Protein AF-0000000079916481 (afdb_homodimer)

InterPro domains:
  IPR006683 Thioesterase domain [PF03061] (52-88)
  IPR029069 HotDog domain superfamily [SSF54637] (4-97)

Structure (mmCIF, N/CA/C/O backbone):
data_AF-0000000079916481-model_v1
#
loop_
_entity.id
_entity.type
_entity.pdbx_description
1 polymer 'Acyl-CoA hydrolase'
#
loop_
_atom_site.group_PDB
_atom_site.id
_atom_site.type_symbol
_atom_site.label_atom_id
_atom_site.label_alt_id
_atom_site.label_comp_id
_atom_site.label_asym_id
_atom_site.label_entity_id
_atom_site.label_seq_id
_atom_site.pdbx_PDB_ins_code
_atom_site.Cartn_x
_atom_site.Cartn_y
_atom_site.Cartn_z
_atom_site.occupancy
_atom_site.B_iso_or_equiv
_atom_site.auth_seq_id
_atom_site.auth_comp_id
_atom_site.auth_asym_id
_atom_site.auth_atom_id
_atom_site.pdbx_PDB_model_num
ATOM 1 N N . MET A 1 1 ? -8.094 -18.156 9.055 1 77.12 1 MET A N 1
ATOM 2 C CA . MET A 1 1 ? -8.172 -18 7.602 1 77.12 1 MET A CA 1
ATOM 3 C C . MET A 1 1 ? -7.051 -17.109 7.086 1 77.12 1 MET A C 1
ATOM 5 O O . MET A 1 1 ? -6.613 -16.188 7.785 1 77.12 1 MET A O 1
ATOM 9 N N . SER A 1 2 ? -6.316 -17.641 5.961 1 95.12 2 SER A N 1
ATOM 10 C CA . SER A 1 2 ? -5.164 -16.906 5.445 1 95.12 2 SER A CA 1
ATOM 11 C C . SER A 1 2 ? -5.59 -15.609 4.762 1 95.12 2 SER A C 1
ATOM 13 O O . SER A 1 2 ? -6.496 -15.609 3.928 1 95.12 2 SER A O 1
ATOM 15 N N . LYS A 1 3 ? -5.129 -14.523 5.211 1 98.5 3 LYS A N 1
ATOM 16 C CA . LYS A 1 3 ? -5.453 -13.258 4.555 1 98.5 3 LYS A CA 1
ATOM 17 C C . LYS A 1 3 ? -4.207 -12.391 4.391 1 98.5 3 LYS A C 1
ATOM 19 O O . LYS A 1 3 ? -3.203 -12.602 5.07 1 98.5 3 LYS A O 1
ATOM 24 N N . ALA A 1 4 ? -4.23 -11.477 3.426 1 98.81 4 ALA A N 1
ATOM 25 C CA . ALA A 1 4 ? -3.256 -10.414 3.207 1 98.81 4 ALA A CA 1
ATOM 26 C C . ALA A 1 4 ? -3.938 -9.047 3.156 1 98.81 4 ALA A C 1
ATOM 28 O O . ALA A 1 4 ? -5.051 -8.922 2.646 1 98.81 4 ALA A O 1
ATOM 29 N N . VAL A 1 5 ? -3.258 -7.957 3.715 1 98.94 5 VAL A N 1
ATOM 30 C CA . VAL A 1 5 ? -3.811 -6.605 3.711 1 98.94 5 VAL A CA 1
ATOM 31 C C . VAL A 1 5 ? -2.766 -5.625 3.188 1 98.94 5 VAL A C 1
ATOM 33 O O . VAL A 1 5 ? -1.609 -5.648 3.617 1 98.94 5 VAL A O 1
ATOM 36 N N . HIS A 1 6 ? -3.125 -4.855 2.182 1 98.94 6 HIS A N 1
ATOM 37 C CA . HIS A 1 6 ? -2.371 -3.695 1.717 1 98.94 6 HIS A CA 1
ATOM 38 C C . HIS A 1 6 ? -3.035 -2.395 2.156 1 98.94 6 HIS A C 1
ATOM 40 O O . HIS A 1 6 ? -4.262 -2.27 2.104 1 98.94 6 HIS A O 1
ATOM 46 N N . ARG A 1 7 ? -2.275 -1.463 2.619 1 98.94 7 ARG A N 1
ATOM 47 C CA . ARG A 1 7 ? -2.748 -0.121 2.945 1 98.94 7 ARG A CA 1
ATOM 48 C C . ARG A 1 7 ? -2.006 0.933 2.129 1 98.94 7 ARG A C 1
ATOM 50 O O . ARG A 1 7 ? -0.795 0.828 1.925 1 98.94 7 ARG A O 1
ATOM 57 N N . ARG A 1 8 ? -2.701 1.93 1.65 1 98.62 8 ARG A N 1
ATOM 58 C CA . ARG A 1 8 ? -2.02 2.998 0.929 1 98.62 8 ARG A CA 1
ATOM 59 C C . ARG A 1 8 ? -2.816 4.297 0.991 1 98.62 8 ARG A C 1
ATOM 61 O O . ARG A 1 8 ? -4.012 4.285 1.293 1 98.62 8 ARG A O 1
ATOM 68 N N . TYR A 1 9 ? -2.15 5.418 0.815 1 98.75 9 TYR A N 1
ATOM 69 C CA . TYR A 1 9 ? -2.73 6.723 0.51 1 98.75 9 TYR A CA 1
ATOM 70 C C . TYR A 1 9 ? -3.145 6.805 -0.955 1 98.75 9 TYR A C 1
ATOM 72 O O . TYR A 1 9 ? -2.398 6.383 -1.842 1 98.75 9 TYR A O 1
ATOM 80 N N . VAL A 1 10 ? -4.336 7.312 -1.209 1 98.5 10 VAL A N 1
ATOM 81 C CA . VAL A 1 10 ? -4.809 7.523 -2.574 1 98.5 10 VAL A CA 1
ATOM 82 C C . VAL A 1 10 ? -4.391 8.914 -3.055 1 98.5 10 VAL A C 1
ATOM 84 O O . VAL A 1 10 ? -4.926 9.922 -2.594 1 98.5 10 VAL A O 1
ATOM 87 N N . ALA A 1 11 ? -3.553 8.883 -3.996 1 97.25 11 ALA A N 1
ATOM 88 C CA . ALA A 1 11 ? -3.105 10.172 -4.535 1 97.25 11 ALA A CA 1
ATOM 89 C C . ALA A 1 11 ? -4.254 10.906 -5.215 1 97.25 11 ALA A C 1
ATOM 91 O O . ALA A 1 11 ? -5.121 10.289 -5.832 1 97.25 11 ALA A O 1
ATOM 92 N N . PHE A 1 12 ? -4.203 12.273 -5.172 1 95.75 12 PHE A N 1
ATOM 93 C CA . PHE A 1 12 ? -5.211 13.055 -5.875 1 95.75 12 PHE A CA 1
ATOM 94 C C . PHE A 1 12 ? -5.125 12.828 -7.379 1 95.75 12 PHE A C 1
ATOM 96 O O . PHE A 1 12 ? -6.137 12.898 -8.086 1 95.75 12 PHE A O 1
ATOM 103 N N . SER A 1 13 ? -3.973 12.492 -7.871 1 96.38 13 SER A N 1
ATOM 104 C CA . SER A 1 13 ? -3.752 12.25 -9.297 1 96.38 13 SER A CA 1
ATOM 105 C C . SER A 1 13 ? -4.414 10.953 -9.742 1 96.38 13 SER A C 1
ATOM 107 O O . SER A 1 13 ? -4.547 10.695 -10.945 1 96.38 13 SER A O 1
ATOM 109 N N . ASP A 1 14 ? -4.824 10.117 -8.852 1 97.31 14 ASP A N 1
ATOM 110 C CA . ASP A 1 14 ? -5.508 8.875 -9.203 1 97.31 14 ASP A CA 1
ATOM 111 C C . ASP A 1 14 ? -6.969 9.141 -9.562 1 97.31 14 ASP A C 1
ATOM 113 O O . ASP A 1 14 ? -7.637 8.273 -10.141 1 97.31 14 ASP A O 1
ATOM 117 N N . ALA A 1 15 ? -7.5 10.32 -9.219 1 96.75 15 ALA A N 1
ATOM 118 C CA . ALA A 1 15 ? -8.898 10.641 -9.5 1 96.75 15 ALA A CA 1
ATOM 119 C C . ALA A 1 15 ? -9.164 10.641 -11.008 1 96.75 15 ALA A C 1
ATOM 121 O O . ALA A 1 15 ? -8.344 11.117 -11.789 1 96.75 15 ALA A O 1
ATOM 122 N N . HIS A 1 16 ? -10.367 10.109 -11.375 1 96.44 16 HIS A N 1
ATOM 123 C CA . HIS A 1 16 ? -10.742 9.961 -12.773 1 96.44 16 HIS A CA 1
ATOM 124 C C . HIS A 1 16 ? -11.984 10.781 -13.102 1 96.44 16 HIS A C 1
ATOM 126 O O . HIS A 1 16 ? -12.125 11.289 -14.219 1 96.44 16 HIS A O 1
ATOM 132 N N . TYR A 1 17 ? -12.82 10.953 -12.164 1 95.69 17 TYR A N 1
ATOM 133 C CA . TYR A 1 17 ? -14.094 11.617 -12.391 1 95.69 17 TYR A CA 1
ATOM 134 C C . TYR A 1 17 ? -14.18 12.914 -11.586 1 95.69 17 TYR A C 1
ATOM 136 O O . TYR A 1 17 ? -13.398 13.133 -10.664 1 95.69 17 TYR A O 1
ATOM 144 N N . ALA A 1 18 ? -15.164 13.719 -12.047 1 93.69 18 ALA A N 1
ATOM 145 C CA . ALA A 1 18 ? -15.516 14.883 -11.234 1 93.69 18 ALA A CA 1
ATOM 146 C C . ALA A 1 18 ? -15.805 14.477 -9.789 1 93.69 18 ALA A C 1
ATOM 148 O O . ALA A 1 18 ? -16.234 13.344 -9.531 1 93.69 18 ALA A O 1
ATOM 149 N N . GLY A 1 19 ? -15.422 15.422 -8.891 1 93.5 19 GLY A N 1
ATOM 150 C CA . GLY A 1 19 ? -15.641 15.133 -7.48 1 93.5 19 GLY A CA 1
ATOM 151 C C . GLY A 1 19 ? -14.492 14.383 -6.836 1 93.5 19 GLY A C 1
ATOM 152 O O . GLY A 1 19 ? -14.648 13.812 -5.754 1 93.5 19 GLY A O 1
ATOM 153 N N . ASN A 1 20 ? -13.391 14.289 -7.566 1 95.94 20 ASN A N 1
ATOM 154 C CA . ASN A 1 20 ? -12.18 13.672 -7.035 1 95.94 20 ASN A CA 1
ATOM 155 C C . ASN A 1 20 ? -12.359 12.172 -6.832 1 95.94 20 ASN A C 1
ATOM 157 O O . ASN A 1 20 ? -11.812 11.602 -5.891 1 95.94 20 ASN A O 1
ATOM 161 N N . LEU A 1 21 ? -13.164 11.523 -7.699 1 97.25 21 LEU A N 1
ATOM 162 C CA . LEU A 1 21 ? -13.477 10.102 -7.582 1 97.25 21 LEU A CA 1
ATOM 163 C C . LEU A 1 21 ? -12.516 9.258 -8.414 1 97.25 21 LEU A C 1
ATOM 165 O O . LEU A 1 21 ? -12.188 9.617 -9.547 1 97.25 21 LEU A O 1
ATOM 169 N N . VAL A 1 22 ? -12.07 8.156 -7.844 1 97.94 22 VAL A N 1
ATOM 170 C CA . VAL A 1 22 ? -11.352 7.188 -8.656 1 97.94 22 VAL A CA 1
ATOM 171 C C . VAL A 1 22 ? -12.336 6.293 -9.398 1 97.94 22 VAL A C 1
ATOM 173 O O . VAL A 1 22 ? -13.531 6.266 -9.07 1 97.94 22 VAL A O 1
ATOM 176 N N . ASP A 1 23 ? -11.891 5.66 -10.453 1 97.62 23 ASP A N 1
ATOM 177 C CA . ASP A 1 23 ? -12.773 4.746 -11.172 1 97.62 23 ASP A CA 1
ATOM 178 C C . ASP A 1 23 ? -12.703 3.34 -10.578 1 97.62 23 ASP A C 1
ATOM 180 O O . ASP A 1 23 ? -11.898 3.078 -9.68 1 97.62 23 ASP A O 1
ATOM 184 N N . GLY A 1 24 ? -13.594 2.459 -11.031 1 96.94 24 GLY A N 1
ATOM 185 C CA . GLY A 1 24 ? -13.664 1.096 -10.531 1 96.94 24 GLY A CA 1
ATOM 186 C C . GLY A 1 24 ? -12.391 0.303 -10.781 1 96.94 24 GLY A C 1
ATOM 187 O O . GLY A 1 24 ? -12.047 -0.5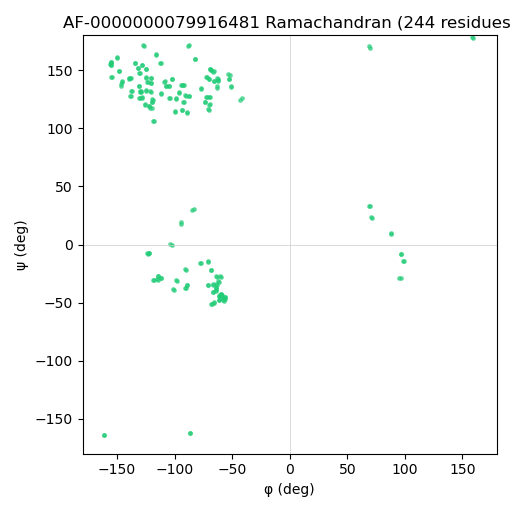88 -10.008 1 96.94 24 GLY A O 1
ATOM 188 N N . ALA A 1 25 ? -11.727 0.62 -11.891 1 98.06 25 ALA A N 1
ATOM 189 C CA . ALA A 1 25 ? -10.492 -0.079 -12.234 1 98.06 25 ALA A CA 1
ATOM 190 C C . ALA A 1 25 ? -9.438 0.102 -11.148 1 98.06 25 ALA A C 1
ATOM 192 O O . ALA A 1 25 ? -8.57 -0.758 -10.969 1 98.06 25 ALA A O 1
ATOM 193 N N . PHE A 1 26 ? -9.453 1.164 -10.406 1 98.69 26 PHE A N 1
ATOM 194 C CA . PHE A 1 26 ? -8.539 1.452 -9.305 1 98.69 26 PHE A CA 1
ATOM 195 C C . PHE A 1 26 ? -8.594 0.35 -8.258 1 98.69 26 PHE A C 1
ATOM 197 O O . PHE A 1 26 ? -7.555 -0.196 -7.871 1 98.69 26 PHE A O 1
ATOM 204 N N . ALA A 1 27 ? -9.758 -0.026 -7.852 1 98.69 27 ALA A N 1
ATOM 205 C CA . ALA A 1 27 ? -9.93 -1.074 -6.848 1 98.69 27 ALA A CA 1
ATOM 206 C C . ALA A 1 27 ? -9.469 -2.426 -7.383 1 98.69 27 ALA A C 1
ATOM 208 O O . ALA A 1 27 ? -8.836 -3.203 -6.664 1 98.69 27 ALA A O 1
ATOM 209 N N . LEU A 1 28 ? -9.781 -2.668 -8.57 1 98.69 28 LEU A N 1
ATOM 210 C CA . LEU A 1 28 ? -9.445 -3.969 -9.141 1 98.69 28 LEU A CA 1
ATOM 211 C C . LEU A 1 28 ? -7.938 -4.133 -9.273 1 98.69 28 LEU A C 1
ATOM 213 O O . LEU A 1 28 ? -7.414 -5.242 -9.125 1 98.69 28 LEU A O 1
ATOM 217 N N . LYS A 1 29 ? -7.25 -3.072 -9.562 1 98.5 29 LYS A N 1
ATOM 218 C CA . LYS A 1 29 ? -5.789 -3.129 -9.562 1 98.5 29 LYS A CA 1
ATOM 219 C C . LYS A 1 29 ? -5.25 -3.48 -8.18 1 98.5 29 LYS A C 1
ATOM 221 O O . LYS A 1 29 ? -4.367 -4.328 -8.047 1 98.5 29 LYS A O 1
ATOM 226 N N . LEU A 1 30 ? -5.77 -2.877 -7.148 1 98.81 30 LEU A N 1
ATOM 227 C CA . LEU A 1 30 ? -5.344 -3.166 -5.785 1 98.81 30 LEU A CA 1
ATOM 228 C C . LEU A 1 30 ? -5.66 -4.609 -5.41 1 98.81 30 LEU A C 1
ATOM 230 O O . LEU A 1 30 ? -4.887 -5.258 -4.703 1 98.81 30 LEU A O 1
ATOM 234 N N . PHE A 1 31 ? -6.797 -5.137 -5.859 1 98.88 31 PHE A N 1
ATOM 235 C CA . PHE A 1 31 ? -7.16 -6.527 -5.605 1 98.88 31 PHE A CA 1
ATOM 236 C C . PHE A 1 31 ? -6.18 -7.477 -6.273 1 98.88 31 PHE A C 1
ATOM 238 O O . PHE A 1 31 ? -5.816 -8.508 -5.703 1 98.88 31 PHE A O 1
ATOM 245 N N . GLY A 1 32 ? -5.762 -7.121 -7.484 1 98.62 32 GLY A N 1
ATOM 246 C CA . GLY A 1 32 ? -4.707 -7.91 -8.109 1 98.62 32 GLY A CA 1
ATOM 247 C C . GLY A 1 32 ? -3.441 -7.98 -7.273 1 98.62 32 GLY A C 1
ATOM 248 O O . GLY A 1 32 ? -2.879 -9.055 -7.082 1 98.62 32 GLY A O 1
ATOM 249 N N . ASP A 1 33 ? -3.037 -6.863 -6.785 1 98.75 33 ASP A N 1
ATOM 250 C CA . ASP A 1 33 ? -1.798 -6.766 -6.02 1 98.75 33 ASP A CA 1
ATOM 251 C C . ASP A 1 33 ? -1.901 -7.539 -4.707 1 98.75 33 ASP A C 1
ATOM 253 O O . ASP A 1 33 ? -1.024 -8.344 -4.383 1 98.75 33 ASP A O 1
ATOM 257 N N . VAL A 1 34 ? -2.924 -7.344 -3.943 1 98.88 34 VAL A N 1
ATOM 258 C CA . VAL A 1 34 ? -3.053 -8 -2.646 1 98.88 34 VAL A CA 1
ATOM 259 C C . VAL A 1 34 ? -3.334 -9.492 -2.848 1 98.88 34 VAL A C 1
ATOM 261 O O . VAL A 1 34 ? -2.887 -10.32 -2.057 1 98.88 34 VAL A O 1
ATOM 264 N N . GLY A 1 35 ? -4.078 -9.859 -3.891 1 98.75 35 GLY A N 1
ATOM 265 C CA . GLY A 1 35 ? -4.25 -11.266 -4.238 1 98.75 35 GLY A CA 1
ATOM 266 C C . GLY A 1 35 ? -2.939 -11.961 -4.551 1 98.75 35 GLY A C 1
ATOM 267 O O . GLY A 1 35 ? -2.729 -13.109 -4.145 1 98.75 35 GLY A O 1
ATOM 268 N N . THR A 1 36 ? -2.105 -11.242 -5.312 1 98.44 36 THR A N 1
ATOM 269 C CA . THR A 1 36 ? -0.78 -11.773 -5.609 1 98.44 36 THR A CA 1
ATOM 270 C C . THR A 1 36 ? 0.013 -11.992 -4.324 1 98.44 36 THR A C 1
ATOM 272 O O . THR A 1 36 ? 0.647 -13.039 -4.156 1 98.44 36 THR A O 1
ATOM 275 N N . ASN A 1 37 ? -0.038 -11.047 -3.389 1 98.75 37 ASN A N 1
ATOM 276 C CA . ASN A 1 37 ? 0.595 -11.203 -2.084 1 98.75 37 ASN A CA 1
ATOM 277 C C . ASN A 1 37 ? 0.084 -12.453 -1.362 1 98.75 37 ASN A C 1
ATOM 279 O O . ASN A 1 37 ? 0.875 -13.258 -0.87 1 98.75 37 ASN A O 1
ATOM 283 N N . LEU A 1 38 ? -1.202 -12.672 -1.342 1 98.75 38 LEU A N 1
ATOM 284 C CA . LEU A 1 38 ? -1.804 -13.844 -0.709 1 98.75 38 LEU A CA 1
ATOM 285 C C . LEU A 1 38 ? -1.301 -15.125 -1.354 1 98.75 38 LEU A C 1
ATOM 287 O O . LEU A 1 38 ? -0.928 -16.078 -0.656 1 98.75 38 LEU A O 1
ATOM 291 N N . SER A 1 39 ? -1.277 -15.148 -2.676 1 98.12 39 SER A N 1
ATOM 292 C CA . SER A 1 39 ? -0.827 -16.312 -3.426 1 98.12 39 SER A CA 1
ATOM 293 C C . SER A 1 39 ? 0.615 -16.672 -3.082 1 98.12 39 SER A C 1
ATOM 295 O O . SER A 1 39 ? 0.946 -17.844 -2.91 1 98.12 39 SER A O 1
ATOM 297 N N . ILE A 1 40 ? 1.423 -15.719 -3.002 1 97.81 40 ILE A N 1
ATOM 298 C CA . ILE A 1 40 ? 2.824 -15.953 -2.666 1 97.81 40 ILE A CA 1
ATOM 299 C C . ILE A 1 40 ? 2.926 -16.578 -1.274 1 97.81 40 ILE A C 1
ATOM 301 O O . ILE A 1 40 ? 3.652 -17.547 -1.075 1 97.81 40 ILE A O 1
ATOM 305 N N . GLU A 1 41 ? 2.24 -16.016 -0.336 1 97.94 41 GLU A N 1
ATOM 306 C CA . GLU A 1 41 ? 2.311 -16.484 1.042 1 97.94 41 GLU A CA 1
ATOM 307 C C . GLU A 1 41 ? 1.786 -17.922 1.158 1 97.94 41 GLU A C 1
ATOM 309 O O . GLU A 1 41 ? 2.311 -18.719 1.939 1 97.94 41 GLU A O 1
ATOM 314 N N . ILE A 1 42 ? 0.78 -18.281 0.374 1 97.38 42 ILE A N 1
ATOM 315 C CA . ILE A 1 42 ? 0.12 -19.578 0.524 1 97.38 42 ILE A CA 1
ATOM 316 C C . ILE A 1 42 ? 0.814 -20.625 -0.354 1 97.38 42 ILE A C 1
ATOM 318 O O . ILE A 1 42 ? 0.97 -21.781 0.046 1 97.38 42 ILE A O 1
ATOM 322 N N . ASP A 1 43 ? 1.247 -20.172 -1.572 1 96.38 43 ASP A N 1
ATOM 323 C CA . ASP A 1 43 ? 1.613 -21.188 -2.568 1 96.38 43 ASP A CA 1
ATOM 324 C C . ASP A 1 43 ? 3.049 -20.984 -3.047 1 96.38 43 ASP A C 1
ATOM 326 O O . ASP A 1 43 ? 3.564 -21.781 -3.83 1 96.38 43 ASP A O 1
ATOM 330 N N . GLY A 1 44 ? 3.701 -19.875 -2.654 1 96.81 44 GLY A N 1
ATOM 331 C CA . GLY A 1 44 ? 5.051 -19.609 -3.121 1 96.81 44 GLY A CA 1
ATOM 332 C C . GLY A 1 44 ? 5.109 -19.219 -4.586 1 96.81 44 GLY A C 1
ATOM 333 O O . GLY A 1 44 ? 6.121 -19.453 -5.254 1 96.81 44 GLY A O 1
ATOM 334 N N . HIS A 1 45 ? 4.062 -18.766 -5.035 1 97.25 45 HIS A N 1
ATOM 335 C CA . HIS A 1 45 ? 3.904 -18.375 -6.434 1 97.25 45 HIS A CA 1
ATOM 336 C C . HIS A 1 45 ? 2.92 -17.219 -6.574 1 97.25 45 HIS A C 1
ATOM 338 O O . HIS A 1 45 ? 1.932 -17.156 -5.84 1 97.25 45 HIS A O 1
ATOM 344 N N . GLU A 1 46 ? 3.127 -16.344 -7.613 1 97.19 46 GLU A N 1
ATOM 345 C CA . GLU A 1 46 ? 2.275 -15.188 -7.828 1 97.19 46 GLU A CA 1
ATOM 346 C C . GLU A 1 46 ? 0.869 -15.602 -8.258 1 97.19 46 GLU A C 1
ATOM 348 O O . GLU A 1 46 ? -0.087 -14.844 -8.078 1 97.19 46 GLU A O 1
ATOM 353 N N . GLY A 1 47 ? 0.714 -16.766 -8.781 1 96.31 47 GLY A N 1
ATOM 354 C CA . GLY A 1 47 ? -0.563 -17.234 -9.297 1 96.31 47 GLY A CA 1
ATOM 355 C C . GLY A 1 47 ? -0.996 -16.5 -10.555 1 96.31 47 GLY A C 1
ATOM 356 O O . GLY A 1 47 ? -0.295 -15.602 -11.031 1 96.31 47 GLY A O 1
ATOM 357 N N . LEU A 1 48 ? -2.111 -17.078 -11.172 1 96.38 48 LEU A N 1
ATOM 358 C CA . LEU A 1 48 ? -2.789 -16.469 -12.305 1 96.38 48 LEU A CA 1
ATOM 359 C C . LEU A 1 48 ? -4.258 -16.203 -11.984 1 96.38 48 LEU A C 1
ATOM 361 O O . LEU A 1 48 ? -5 -17.125 -11.641 1 96.38 48 LEU A O 1
ATOM 365 N N . PHE A 1 49 ? -4.578 -14.953 -12.008 1 96.94 49 PHE A N 1
ATOM 366 C CA . PHE A 1 49 ? -5.969 -14.617 -11.75 1 96.94 49 PHE A CA 1
ATOM 367 C C . PHE A 1 49 ? -6.852 -14.984 -12.938 1 96.94 49 PHE A C 1
ATOM 369 O O . PHE A 1 49 ? -6.586 -14.562 -14.062 1 96.94 49 PHE A O 1
ATOM 376 N N . ALA A 1 50 ? -7.82 -15.773 -12.734 1 97.44 50 ALA A N 1
ATOM 377 C CA . ALA A 1 50 ? -8.68 -16.266 -13.797 1 97.44 50 ALA A CA 1
ATOM 378 C C . ALA A 1 50 ? -9.859 -15.328 -14.031 1 97.44 50 ALA A C 1
ATOM 380 O O . ALA A 1 50 ? -10.367 -15.234 -15.156 1 97.44 50 ALA A O 1
ATOM 381 N N . GLY A 1 51 ? -10.352 -14.727 -13.008 1 98 51 GLY A N 1
ATOM 382 C CA . GLY A 1 51 ? -11.477 -13.812 -13.156 1 98 51 GLY A CA 1
ATOM 383 C C . GLY A 1 51 ? -12.25 -13.602 -11.867 1 98 51 GLY A C 1
ATOM 384 O O . GLY A 1 51 ? -11.859 -14.102 -10.812 1 98 51 GLY A O 1
ATOM 385 N N . TYR A 1 52 ? -13.273 -12.742 -11.953 1 98.5 52 TYR A N 1
ATOM 386 C CA . TYR A 1 52 ? -14.18 -12.477 -10.836 1 98.5 52 TYR A CA 1
ATOM 387 C C . TYR A 1 52 ? -15.555 -13.07 -11.102 1 98.5 52 TYR A C 1
ATOM 389 O O . TYR A 1 52 ? -16.062 -13.008 -12.227 1 98.5 52 TYR A O 1
ATOM 397 N N . SER A 1 53 ? -16.125 -13.633 -10.047 1 98.62 53 SER A N 1
ATOM 398 C CA . SER A 1 53 ? -17.516 -14.07 -10.156 1 98.62 53 SER A CA 1
ATOM 399 C C . SER A 1 53 ? -18.469 -12.961 -9.742 1 98.62 53 SER A C 1
ATOM 401 O O . SER A 1 53 ? -19.656 -12.984 -10.102 1 98.62 53 SER A O 1
ATOM 403 N N . SER A 1 54 ? -18 -12.016 -8.969 1 98.75 54 SER A N 1
ATOM 404 C CA . SER A 1 54 ? -18.797 -10.852 -8.586 1 98.75 54 SER A CA 1
ATOM 405 C C . SER A 1 54 ? -17.891 -9.664 -8.25 1 98.75 54 SER A C 1
ATOM 407 O O . SER A 1 54 ? -16.781 -9.844 -7.754 1 98.75 54 SER A O 1
ATOM 409 N N . VAL A 1 55 ? -18.328 -8.477 -8.594 1 98.81 55 VAL A N 1
ATOM 410 C CA . VAL A 1 55 ? -17.766 -7.195 -8.188 1 98.81 55 VAL A CA 1
ATOM 411 C C . VAL A 1 55 ? -18.891 -6.219 -7.848 1 98.81 55 VAL A C 1
ATOM 413 O O . VAL A 1 55 ? -19.812 -6.023 -8.648 1 98.81 55 VAL A O 1
ATOM 416 N N . GLU A 1 56 ? -18.781 -5.648 -6.676 1 98.81 56 GLU A N 1
ATOM 417 C CA . GLU A 1 56 ? -19.766 -4.684 -6.227 1 98.81 56 GLU A CA 1
ATOM 418 C C . GLU A 1 56 ? -19.125 -3.369 -5.809 1 98.81 56 GLU A C 1
ATOM 420 O O . GLU A 1 56 ? -18.25 -3.35 -4.93 1 98.81 56 GLU A O 1
ATOM 425 N N . PHE A 1 57 ? -19.516 -2.316 -6.477 1 98.69 57 PHE A N 1
ATOM 426 C CA . PHE A 1 57 ? -19.094 -0.976 -6.078 1 98.69 57 PHE A CA 1
ATOM 427 C C . PHE A 1 57 ? -20.125 -0.343 -5.152 1 98.69 57 PHE A C 1
ATOM 429 O O . PHE A 1 57 ? -21.234 -0.005 -5.582 1 98.69 57 PHE A O 1
ATOM 436 N N . LEU A 1 58 ? -19.719 -0.065 -3.852 1 98.75 58 LEU A N 1
ATOM 437 C CA . LEU A 1 58 ? -20.703 0.179 -2.809 1 98.75 58 LEU A CA 1
ATOM 438 C C . LEU A 1 58 ? -20.625 1.618 -2.309 1 98.75 58 LEU A C 1
ATOM 440 O O . LEU A 1 58 ? -21.594 2.139 -1.745 1 98.75 58 LEU A O 1
ATOM 444 N N . ALA A 1 59 ? -19.531 2.25 -2.391 1 98.62 59 ALA A N 1
ATOM 445 C CA . ALA A 1 59 ? -19.297 3.619 -1.935 1 98.62 59 ALA A CA 1
ATOM 446 C C . ALA A 1 59 ? -18.125 4.258 -2.68 1 98.62 59 ALA A C 1
ATOM 448 O O . ALA A 1 59 ? -17.266 3.557 -3.209 1 98.62 59 ALA A O 1
ATOM 449 N N . PRO A 1 60 ? -18.109 5.547 -2.75 1 98.12 60 PRO A N 1
ATOM 450 C CA . PRO A 1 60 ? -17.031 6.203 -3.498 1 98.12 60 PRO A CA 1
ATOM 451 C C . PRO A 1 60 ? -15.68 6.133 -2.781 1 98.12 60 PRO A C 1
ATOM 453 O O . PRO A 1 60 ? -15.633 6.16 -1.55 1 98.12 60 PRO A O 1
ATOM 456 N N . VAL A 1 61 ? -14.625 5.992 -3.531 1 98.69 61 VAL A N 1
ATOM 457 C CA . VAL A 1 61 ? -13.242 6.227 -3.109 1 98.69 61 VAL A CA 1
ATOM 458 C C . VAL A 1 61 ? -12.719 7.512 -3.75 1 98.69 61 VAL A C 1
ATOM 460 O O . VAL A 1 61 ? -12.969 7.766 -4.934 1 98.69 61 VAL A O 1
ATOM 463 N N . ARG A 1 62 ? -12.016 8.383 -2.996 1 98.06 62 ARG A N 1
ATOM 464 C CA . ARG A 1 62 ? -11.586 9.703 -3.453 1 98.06 62 ARG A CA 1
ATOM 465 C C . ARG A 1 62 ? -10.078 9.867 -3.293 1 98.06 62 ARG A C 1
ATOM 467 O O . ARG A 1 62 ? -9.461 9.211 -2.449 1 98.06 62 ARG A O 1
ATOM 474 N N . GLY A 1 63 ? -9.508 10.719 -4.191 1 97.31 63 GLY A N 1
ATOM 475 C CA . GLY A 1 63 ? -8.172 11.188 -3.857 1 97.31 63 GLY A CA 1
ATOM 476 C C . GLY A 1 63 ? -8.07 11.758 -2.453 1 97.31 63 GLY A C 1
ATOM 477 O O . GLY A 1 63 ? -8.953 12.5 -2.018 1 97.31 63 GLY A O 1
ATOM 478 N N . GLY A 1 64 ? -6.941 11.359 -1.726 1 97.06 64 GLY A N 1
ATOM 479 C CA . GLY A 1 64 ? -6.77 11.82 -0.358 1 97.06 64 GLY A CA 1
ATOM 480 C C . GLY A 1 64 ? -7.215 10.805 0.678 1 97.06 64 GLY A C 1
ATOM 481 O O . GLY A 1 64 ? -6.914 10.953 1.865 1 97.06 64 GLY A O 1
ATOM 482 N N . ASP A 1 65 ? -7.957 9.781 0.283 1 98.5 65 ASP A N 1
ATOM 483 C CA . ASP A 1 65 ? -8.359 8.719 1.196 1 98.5 65 ASP A CA 1
ATOM 484 C C . ASP A 1 65 ? -7.156 7.871 1.617 1 98.5 65 ASP A C 1
ATOM 486 O O . ASP A 1 65 ? -6.164 7.793 0.892 1 98.5 65 ASP A O 1
ATOM 490 N N . ILE A 1 66 ? -7.156 7.285 2.773 1 98.88 66 ILE A N 1
ATOM 491 C CA . ILE A 1 66 ? -6.398 6.082 3.098 1 98.88 66 ILE A CA 1
ATOM 492 C C . ILE A 1 66 ? -7.293 4.852 2.941 1 98.88 66 ILE A C 1
ATOM 494 O O . ILE A 1 66 ? -8.414 4.82 3.459 1 98.88 66 ILE A O 1
ATOM 498 N N . VAL A 1 67 ? -6.738 3.844 2.199 1 98.94 67 VAL A N 1
ATOM 499 C CA . VAL A 1 67 ? -7.57 2.664 1.979 1 98.94 67 VAL A CA 1
ATOM 500 C C . VAL A 1 67 ? -6.797 1.406 2.373 1 98.94 67 VAL A C 1
ATOM 502 O O . VAL A 1 67 ? -5.566 1.403 2.381 1 98.94 67 VAL A O 1
ATOM 505 N N . GLU A 1 68 ? -7.578 0.374 2.719 1 98.94 68 GLU A N 1
ATOM 506 C CA . GLU A 1 68 ? -7.066 -0.979 2.914 1 98.94 68 GLU A CA 1
ATOM 507 C C . GLU A 1 68 ? -7.723 -1.963 1.949 1 98.94 68 GLU A C 1
ATOM 509 O O . GLU A 1 68 ? -8.953 -2.049 1.881 1 98.94 68 GLU A O 1
ATOM 514 N N . ALA A 1 69 ? -6.934 -2.627 1.175 1 98.94 69 ALA A N 1
ATOM 515 C CA . ALA A 1 69 ? -7.367 -3.746 0.344 1 98.94 69 ALA A CA 1
ATOM 516 C C . ALA A 1 69 ? -7.043 -5.082 1.01 1 98.94 69 ALA A C 1
ATOM 518 O O . ALA A 1 69 ? -5.887 -5.355 1.331 1 98.94 69 ALA A O 1
ATOM 519 N N . GLU A 1 70 ? -8.055 -5.93 1.169 1 98.94 70 GLU A N 1
ATOM 520 C CA . GLU A 1 70 ? -7.887 -7.219 1.837 1 98.94 70 GLU A CA 1
ATOM 521 C C . GLU A 1 70 ? -8.258 -8.375 0.912 1 98.94 70 GLU A C 1
ATOM 523 O O . GLU A 1 70 ? -9.273 -8.305 0.209 1 98.94 70 GLU A O 1
ATOM 528 N N . ALA A 1 71 ? -7.426 -9.336 0.843 1 98.94 71 ALA A N 1
ATOM 529 C CA . ALA A 1 71 ? -7.695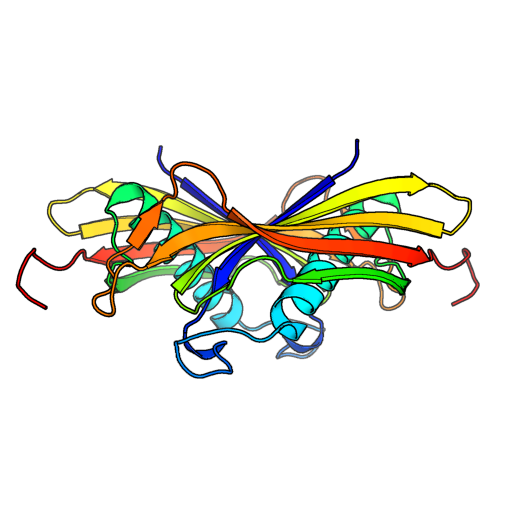 -10.617 0.195 1 98.94 71 ALA A CA 1
ATOM 530 C C . ALA A 1 71 ? -7.781 -11.75 1.22 1 98.94 71 ALA A C 1
ATOM 532 O O . ALA A 1 71 ? -6.875 -11.922 2.039 1 98.94 71 ALA A O 1
ATOM 533 N N . THR A 1 72 ? -8.844 -12.562 1.163 1 98.94 72 THR A N 1
ATOM 534 C CA . THR A 1 72 ? -9.055 -13.672 2.08 1 98.94 72 THR A CA 1
ATOM 535 C C . THR A 1 72 ? -9.328 -14.961 1.312 1 98.94 72 THR A C 1
ATOM 537 O O . THR A 1 72 ? -10.242 -15.016 0.486 1 98.94 72 THR A O 1
ATOM 540 N N . LEU A 1 73 ? -8.531 -16.016 1.646 1 98.81 73 LEU A N 1
ATOM 541 C CA . LEU A 1 73 ? -8.789 -17.328 1.041 1 98.81 73 LEU A CA 1
ATOM 542 C C . LEU A 1 73 ? -10.078 -17.922 1.575 1 98.81 73 LEU A C 1
ATOM 544 O O . LEU A 1 73 ? -10.242 -18.078 2.787 1 98.81 73 LEU A O 1
ATOM 548 N N . VAL A 1 74 ? -10.953 -18.312 0.658 1 98.38 74 VAL A N 1
ATOM 549 C CA . VAL A 1 74 ? -12.234 -18.844 1.119 1 98.38 74 VAL A CA 1
ATOM 550 C C . VAL A 1 74 ? -12.359 -20.312 0.738 1 98.38 74 VAL A C 1
ATOM 552 O O . VAL A 1 74 ? -13.102 -21.062 1.371 1 98.38 74 VAL A O 1
ATOM 555 N N . LYS A 1 75 ? -11.742 -20.719 -0.35 1 98.19 75 LYS A N 1
ATOM 556 C CA . LYS A 1 75 ? -11.711 -22.109 -0.791 1 98.19 75 LYS A CA 1
ATOM 557 C C . LYS A 1 75 ? -10.391 -22.453 -1.479 1 98.19 75 LYS A C 1
ATOM 559 O O . LYS A 1 75 ? -9.898 -21.672 -2.293 1 98.19 75 LYS A O 1
ATOM 564 N N . LYS A 1 76 ? -9.875 -23.594 -1.139 1 98 76 LYS A N 1
ATOM 565 C CA . LYS A 1 76 ? -8.633 -24.078 -1.732 1 98 76 LYS A CA 1
ATOM 566 C C . LYS A 1 76 ? -8.859 -25.391 -2.49 1 98 76 LYS A C 1
ATOM 568 O O . LYS A 1 76 ? -9.094 -26.438 -1.881 1 98 76 LYS A O 1
ATOM 573 N N . GLY A 1 77 ? -8.844 -25.312 -3.818 1 97.06 77 GLY A N 1
ATOM 574 C CA . GLY A 1 77 ? -8.852 -26.5 -4.648 1 97.06 77 GLY A CA 1
ATOM 575 C C . GLY A 1 77 ? -7.469 -27.062 -4.91 1 97.06 77 GLY A C 1
ATOM 576 O O . GLY A 1 77 ? -6.512 -26.719 -4.207 1 97.06 77 GLY A O 1
ATOM 577 N N . ASN A 1 78 ? -7.363 -27.953 -5.984 1 95.88 78 ASN A N 1
ATOM 578 C CA . ASN A 1 78 ? -6.055 -28.484 -6.352 1 95.88 78 ASN A CA 1
ATOM 579 C C . ASN A 1 78 ? -5.145 -27.406 -6.91 1 95.88 78 ASN A C 1
ATOM 581 O O . ASN A 1 78 ? -4.043 -27.188 -6.406 1 95.88 78 ASN A O 1
ATOM 585 N N . ARG A 1 79 ? -5.676 -26.703 -7.871 1 96.69 79 ARG A N 1
ATOM 586 C CA . ARG A 1 79 ? -4.898 -25.625 -8.469 1 96.69 79 ARG A CA 1
ATOM 587 C C . ARG A 1 79 ? -5.633 -24.297 -8.344 1 96.69 79 ARG A C 1
ATOM 589 O O . ARG A 1 79 ? -5.09 -23.25 -8.695 1 96.69 79 ARG A O 1
ATOM 596 N N . SER A 1 80 ? -6.859 -24.359 -7.883 1 97.75 80 SER A N 1
ATOM 597 C CA . SER A 1 80 ? -7.684 -23.156 -7.84 1 97.75 80 SER A CA 1
ATOM 598 C C . SER A 1 80 ? -7.754 -22.594 -6.43 1 97.75 80 SER A C 1
ATOM 600 O O . SER A 1 80 ? -7.777 -23.328 -5.449 1 97.75 80 SER A O 1
ATOM 602 N N . ARG A 1 81 ? -7.746 -21.281 -6.289 1 98.38 81 ARG A N 1
ATOM 603 C CA . ARG A 1 81 ? -7.973 -20.531 -5.055 1 98.38 81 ARG A CA 1
ATOM 604 C C . ARG A 1 81 ? -9.141 -19.562 -5.207 1 98.38 81 ARG A C 1
ATOM 606 O O . ARG A 1 81 ? -9.125 -18.688 -6.074 1 98.38 81 ARG A O 1
ATOM 613 N N . THR A 1 82 ? -10.18 -19.703 -4.418 1 98.88 82 THR A N 1
ATOM 614 C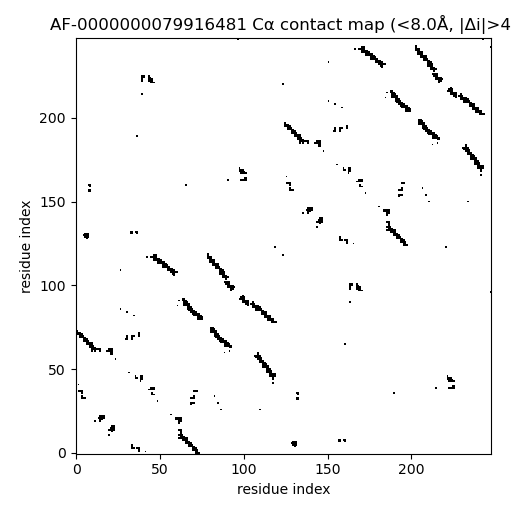 CA . THR A 1 82 ? -11.25 -18.719 -4.336 1 98.88 82 THR A CA 1
ATOM 615 C C . THR A 1 82 ? -10.953 -17.688 -3.246 1 98.88 82 THR A C 1
ATOM 617 O O . THR A 1 82 ? -10.664 -18.062 -2.105 1 98.88 82 THR A O 1
ATOM 620 N N . VAL A 1 83 ? -11.039 -16.453 -3.641 1 98.88 83 VAL A N 1
ATOM 621 C CA . VAL A 1 83 ? -10.594 -15.383 -2.762 1 98.88 83 VAL A CA 1
ATOM 622 C C . VAL A 1 83 ? -11.68 -14.312 -2.66 1 98.88 83 VAL A C 1
ATOM 624 O O . VAL A 1 83 ? -12.211 -13.867 -3.678 1 98.88 83 VAL A O 1
ATOM 627 N N . ASP A 1 84 ? -12.008 -13.883 -1.451 1 98.94 84 ASP A N 1
ATOM 628 C CA . ASP A 1 84 ? -12.836 -12.703 -1.221 1 98.94 84 ASP A CA 1
ATOM 629 C C . ASP A 1 84 ? -11.969 -11.453 -1.043 1 98.94 84 ASP A C 1
ATOM 631 O O . ASP A 1 84 ? -10.945 -11.5 -0.365 1 98.94 84 ASP A O 1
ATOM 635 N N . PHE A 1 85 ? -12.438 -10.383 -1.682 1 98.94 85 PHE A N 1
ATOM 636 C CA . PHE A 1 85 ? -11.734 -9.109 -1.594 1 98.94 85 PHE A CA 1
ATOM 637 C C . PHE A 1 85 ? -12.641 -8.031 -1.005 1 98.94 85 PHE A C 1
ATOM 639 O O . PHE A 1 85 ? -13.836 -7.992 -1.305 1 98.94 85 PHE A O 1
ATOM 646 N N . GLU A 1 86 ? -12.047 -7.129 -0.185 1 98.94 86 GLU A N 1
ATOM 647 C CA . GLU A 1 86 ? -12.703 -5.898 0.259 1 98.94 86 GLU A CA 1
ATOM 648 C C . GLU A 1 86 ? -11.742 -4.715 0.201 1 98.94 86 GLU A C 1
ATOM 650 O O . GLU A 1 86 ? -10.578 -4.832 0.59 1 98.94 86 GLU A O 1
ATOM 655 N N . LEU A 1 87 ? -12.219 -3.66 -0.364 1 98.94 87 LEU A N 1
ATOM 656 C CA . LEU A 1 87 ? -11.562 -2.365 -0.241 1 98.94 87 LEU A CA 1
ATOM 657 C C . LEU A 1 87 ? -12.312 -1.464 0.735 1 98.94 87 LEU A C 1
ATOM 659 O O . LEU A 1 87 ? -13.508 -1.208 0.559 1 98.94 87 LEU A O 1
ATOM 663 N N . ARG A 1 88 ? -11.562 -0.941 1.754 1 98.94 88 ARG A N 1
ATOM 664 C CA . ARG A 1 88 ? -12.18 -0.098 2.77 1 98.94 88 ARG A CA 1
ATOM 665 C C . ARG A 1 88 ? -11.492 1.26 2.852 1 98.94 88 ARG A C 1
ATOM 667 O O . ARG A 1 88 ? -10.266 1.347 2.754 1 98.94 88 ARG A O 1
ATOM 674 N N . VAL A 1 89 ? -12.289 2.275 3.023 1 98.94 89 VAL A N 1
ATOM 675 C CA . VAL A 1 89 ? -11.766 3.598 3.35 1 98.94 89 VAL A CA 1
ATOM 676 C C . VAL A 1 89 ? -11.609 3.734 4.863 1 98.94 89 VAL A C 1
ATOM 678 O O . VAL A 1 89 ? -12.57 3.551 5.609 1 98.94 89 VAL A O 1
ATOM 681 N N . ILE A 1 90 ? -10.375 4.141 5.285 1 98.81 90 ILE A N 1
ATOM 682 C CA . ILE A 1 90 ? -10.133 4.207 6.723 1 98.81 90 ILE A CA 1
ATOM 683 C C . ILE A 1 90 ? -9.969 5.66 7.152 1 98.81 90 ILE A C 1
ATOM 685 O O . ILE A 1 90 ? -10.227 6.008 8.305 1 98.81 90 ILE A O 1
ATOM 689 N N . CYS A 1 91 ? -9.469 6.559 6.254 1 98.69 91 CYS A N 1
ATOM 690 C CA . CYS A 1 91 ? -9.406 8.008 6.449 1 98.69 91 CYS A CA 1
ATOM 691 C C . CYS A 1 91 ? -9.953 8.742 5.234 1 98.69 91 CYS A C 1
ATOM 693 O O . CYS A 1 91 ? -9.828 8.266 4.105 1 98.69 91 CYS A O 1
ATOM 695 N N . ARG A 1 92 ? -10.461 9.914 5.523 1 97.75 92 ARG A N 1
ATOM 696 C CA . ARG A 1 92 ? -11.039 10.695 4.438 1 97.75 92 ARG A CA 1
ATOM 697 C C . ARG A 1 92 ? -10.812 12.188 4.664 1 97.75 92 ARG A C 1
ATOM 699 O O . ARG A 1 92 ? -10.984 12.688 5.781 1 97.75 92 ARG A O 1
ATOM 706 N N . GLY A 1 93 ? -10.531 12.781 3.559 1 94.12 93 GLY A N 1
ATOM 707 C CA . GLY A 1 93 ? -10.391 14.227 3.605 1 94.12 93 GLY A CA 1
ATOM 708 C C . GLY A 1 93 ? -11.703 14.945 3.879 1 94.12 93 GLY A C 1
ATOM 709 O O . GLY A 1 93 ? -12.766 14.5 3.434 1 94.12 93 GLY A O 1
ATOM 710 N N . SER A 1 94 ? -11.57 16.094 4.52 1 89.88 94 SER A N 1
ATOM 711 C CA . SER A 1 94 ? -12.758 16.859 4.863 1 89.88 94 SER A CA 1
ATOM 712 C C . SER A 1 94 ? -12.992 17.984 3.854 1 89.88 94 SER A C 1
ATOM 714 O O . SER A 1 94 ? -14.133 18.375 3.605 1 89.88 94 SER A O 1
ATOM 716 N N . ASP A 1 95 ? -11.898 18.406 3.363 1 85.25 95 ASP A N 1
ATOM 717 C CA . ASP A 1 95 ? -11.961 19.516 2.408 1 85.25 95 ASP A CA 1
ATOM 718 C C . ASP A 1 95 ? -10.672 19.594 1.587 1 85.25 95 ASP A C 1
ATOM 720 O O . ASP A 1 95 ? -9.922 18.625 1.497 1 85.25 95 ASP A O 1
ATOM 724 N N . ASP A 1 96 ? -10.453 20.703 0.935 1 85.25 96 ASP A N 1
ATOM 725 C CA . ASP A 1 96 ? -9.305 20.828 0.041 1 85.25 96 ASP A CA 1
ATOM 726 C C . ASP A 1 96 ? -8.117 21.453 0.76 1 85.25 96 ASP A C 1
ATOM 728 O O . ASP A 1 96 ? -7.168 21.922 0.119 1 85.25 96 ASP A O 1
ATOM 732 N N . THR A 1 97 ? -8.086 21.484 2.094 1 89.31 97 THR A N 1
ATOM 733 C CA . THR A 1 97 ? -7.023 22.141 2.842 1 89.31 97 THR A CA 1
ATOM 734 C C . THR A 1 97 ? -6.035 21.125 3.398 1 89.31 97 THR A C 1
ATOM 736 O O . THR A 1 97 ? -5.094 21.484 4.109 1 89.31 97 THR A O 1
ATOM 739 N N . GLY A 1 98 ? -6.227 19.938 3.178 1 93.5 98 GLY A N 1
ATOM 740 C CA . GLY A 1 98 ? -5.367 18.891 3.729 1 93.5 98 GLY A CA 1
ATOM 741 C C . GLY A 1 98 ? -5.918 18.281 5 1 93.5 98 GLY A C 1
ATOM 742 O O . GLY A 1 98 ? -5.348 17.312 5.523 1 93.5 98 GLY A O 1
ATOM 743 N N . ARG A 1 99 ? -6.977 18.844 5.539 1 96 99 ARG A N 1
ATOM 744 C CA . ARG A 1 99 ? -7.621 18.234 6.699 1 96 99 ARG A CA 1
ATOM 745 C C . ARG A 1 99 ? -8.227 16.891 6.344 1 96 99 ARG A C 1
ATOM 747 O O . ARG A 1 99 ? -8.789 16.719 5.258 1 96 99 ARG A O 1
ATOM 754 N N . SER A 1 100 ? -8.094 15.992 7.23 1 97.38 100 SER A N 1
ATOM 755 C CA . SER A 1 100 ? -8.562 14.617 7.066 1 97.38 100 SER A CA 1
ATOM 756 C C . SER A 1 100 ? -8.945 14 8.406 1 97.38 100 SER A C 1
ATOM 758 O O . SER A 1 100 ? -8.539 14.492 9.461 1 97.38 100 SER A O 1
ATOM 760 N N . GLN A 1 101 ? -9.711 12.984 8.391 1 96.88 101 GLN A N 1
ATOM 761 C CA . GLN A 1 101 ? -10.141 12.336 9.625 1 96.88 101 GLN A CA 1
ATOM 762 C C . GLN A 1 101 ? -10.102 10.82 9.492 1 96.88 101 GLN A C 1
ATOM 764 O O . GLN A 1 101 ? -10.43 10.273 8.438 1 96.88 101 GLN A O 1
ATOM 769 N N . VAL A 1 102 ? -9.719 10.164 10.609 1 98.25 102 VAL A N 1
ATOM 770 C CA . VAL A 1 102 ? -9.898 8.719 10.719 1 98.25 102 VAL A CA 1
ATOM 771 C C . VAL A 1 102 ? -11.383 8.398 10.906 1 98.25 102 VAL A C 1
ATOM 773 O O . VAL A 1 102 ? -12.031 8.938 11.797 1 98.25 102 VAL A O 1
ATOM 776 N N . LEU A 1 103 ? -11.836 7.566 10.078 1 98.44 103 LEU A N 1
ATOM 777 C CA . LEU A 1 103 ? -13.242 7.215 10.188 1 98.44 103 LEU A CA 1
ATOM 778 C C . LEU A 1 103 ? -13.5 6.387 11.445 1 98.44 103 LEU A C 1
ATOM 780 O O . LEU A 1 103 ? -12.68 5.543 11.82 1 98.44 103 LEU A O 1
ATOM 784 N N . GLU A 1 104 ? -14.68 6.668 12.062 1 97.62 104 GLU A N 1
ATOM 785 C CA . GLU A 1 104 ? -15.055 5.906 13.242 1 97.62 104 GLU A CA 1
ATOM 786 C C . GLU A 1 104 ? -15.078 4.406 12.953 1 97.62 104 GLU A C 1
ATOM 788 O O . GLU A 1 104 ? -14.641 3.604 13.781 1 97.62 104 GLU A O 1
ATOM 793 N N . SER A 1 105 ? -15.68 4.074 11.828 1 98.25 105 SER A N 1
ATOM 794 C CA . SER A 1 105 ? -15.641 2.711 11.305 1 98.25 105 SER A CA 1
ATOM 795 C C . SER A 1 105 ? -15.242 2.693 9.836 1 98.25 105 SER A C 1
ATOM 797 O O . SER A 1 105 ? -15.719 3.508 9.047 1 98.25 105 SER A O 1
ATOM 799 N N . PRO A 1 106 ? -14.383 1.785 9.516 1 98.56 106 PRO A N 1
ATOM 800 C CA . PRO A 1 106 ? -14.023 1.701 8.094 1 98.56 106 PRO A CA 1
ATOM 801 C C . PRO A 1 106 ? -15.25 1.587 7.188 1 98.56 106 PRO A C 1
ATOM 803 O O . PRO A 1 106 ? -16.219 0.913 7.535 1 98.56 106 PRO A O 1
ATOM 806 N N . LEU A 1 107 ? -15.203 2.234 6.023 1 98.69 107 LEU A N 1
ATOM 807 C CA . LEU A 1 107 ? -16.266 2.195 5.023 1 98.69 107 LEU A CA 1
ATOM 808 C C . LEU A 1 107 ? -15.93 1.205 3.914 1 98.69 107 LEU A C 1
ATOM 810 O O . LEU A 1 107 ? -14.984 1.415 3.152 1 98.69 107 LEU A O 1
ATOM 814 N N . VAL A 1 108 ? -16.719 0.127 3.797 1 98.94 108 VAL A N 1
ATOM 815 C CA . VAL A 1 108 ? -16.5 -0.818 2.705 1 98.94 108 VAL A CA 1
ATOM 816 C C . VAL A 1 108 ? -16.922 -0.177 1.382 1 98.94 108 VAL A C 1
ATOM 818 O O . VAL A 1 108 ? -18.094 0.124 1.171 1 98.94 108 VAL A O 1
ATOM 821 N N . ALA A 1 109 ? -15.984 -0.006 0.503 1 98.94 109 ALA A N 1
ATOM 822 C CA . ALA A 1 109 ? -16.25 0.701 -0.748 1 98.94 109 ALA A CA 1
ATOM 823 C C . ALA A 1 109 ? -16.438 -0.279 -1.901 1 98.94 109 ALA A C 1
ATOM 825 O O . ALA A 1 109 ? -17.219 -0.013 -2.828 1 98.94 109 ALA A O 1
ATOM 826 N N . VAL A 1 110 ? -15.68 -1.346 -1.945 1 98.94 110 VAL A N 1
ATOM 827 C CA . VAL A 1 110 ? -15.766 -2.338 -3.014 1 98.94 110 VAL A CA 1
ATOM 828 C C . VAL A 1 110 ? -15.641 -3.74 -2.426 1 98.94 110 VAL A C 1
ATOM 830 O O . VAL A 1 110 ? -14.812 -3.975 -1.54 1 98.94 110 VAL A O 1
ATOM 833 N N . ARG A 1 111 ? -16.359 -4.691 -2.955 1 98.88 111 ARG A N 1
ATOM 834 C CA . ARG A 1 111 ? -16.266 -6.117 -2.654 1 98.88 111 ARG A CA 1
ATOM 835 C C . ARG A 1 111 ? -16.172 -6.941 -3.934 1 98.88 111 ARG A C 1
ATOM 837 O O . ARG A 1 111 ? -16.766 -6.586 -4.949 1 98.88 111 ARG A O 1
ATOM 844 N N . ALA A 1 112 ? -15.492 -7.988 -3.848 1 98.94 112 ALA A N 1
ATOM 845 C CA . ALA A 1 112 ? -15.43 -8.891 -4.996 1 98.94 112 ALA A CA 1
ATOM 846 C C . ALA A 1 112 ? -15.102 -10.312 -4.559 1 98.94 112 ALA A C 1
ATOM 848 O O . ALA A 1 112 ? -14.555 -10.531 -3.473 1 98.94 112 ALA A O 1
ATOM 849 N N . ARG A 1 113 ? -15.508 -11.25 -5.348 1 98.94 113 ARG A N 1
ATOM 850 C CA . ARG A 1 113 ? -15.023 -12.617 -5.254 1 98.94 113 ARG A CA 1
ATOM 851 C C . ARG A 1 113 ? -14.328 -13.047 -6.543 1 98.94 113 ARG A C 1
ATOM 853 O O . ARG A 1 113 ? -14.898 -12.922 -7.633 1 98.94 113 ARG A O 1
ATOM 860 N N . GLY A 1 114 ? -13.109 -13.469 -6.367 1 98.75 114 GLY A N 1
ATOM 861 C CA . GLY A 1 114 ? -12.32 -13.875 -7.52 1 98.75 114 GLY A CA 1
ATOM 862 C C . GLY A 1 114 ? -11.734 -15.273 -7.383 1 98.75 114 GLY A C 1
ATOM 863 O O . GLY A 1 114 ? -11.828 -15.891 -6.32 1 98.75 114 GLY A O 1
ATOM 864 N N . THR A 1 115 ? -11.164 -15.719 -8.531 1 98.62 115 THR A N 1
ATOM 865 C CA . THR A 1 115 ? -10.492 -17.016 -8.57 1 98.62 115 THR A CA 1
ATOM 866 C C . THR A 1 115 ? -9.094 -16.875 -9.18 1 98.62 115 THR A C 1
ATOM 868 O O . THR A 1 115 ? -8.93 -16.25 -10.227 1 98.62 115 THR A O 1
ATOM 871 N N . ALA A 1 116 ? -8.156 -17.438 -8.5 1 98.31 116 ALA A N 1
ATOM 872 C CA . ALA A 1 116 ? -6.797 -17.562 -9.023 1 98.31 116 ALA A CA 1
ATOM 873 C C . ALA A 1 116 ? -6.453 -19.031 -9.297 1 98.31 116 ALA A C 1
ATOM 875 O O . ALA A 1 116 ? -7.016 -19.938 -8.68 1 98.31 116 ALA A O 1
ATOM 876 N N . VAL A 1 117 ? -5.453 -19.234 -10.242 1 97.81 117 VAL A N 1
ATOM 877 C CA . VAL A 1 117 ? -4.984 -20.562 -10.586 1 97.81 117 VAL A CA 1
ATOM 878 C C . VAL A 1 117 ? -3.473 -20.656 -10.391 1 97.81 117 VAL A C 1
ATOM 880 O O . VAL A 1 117 ? -2.736 -19.75 -10.789 1 97.81 117 VAL A O 1
ATOM 883 N N . ILE A 1 118 ? -3.02 -21.703 -9.734 1 94.56 118 ILE A N 1
ATOM 884 C CA . ILE A 1 118 ? -1.596 -21.969 -9.562 1 94.56 118 ILE A CA 1
ATOM 885 C C . ILE A 1 118 ? -1.096 -22.875 -10.688 1 94.56 118 ILE A C 1
ATOM 887 O O . ILE A 1 118 ? -1.618 -23.969 -10.883 1 94.56 118 ILE A O 1
ATOM 891 N N . PRO A 1 119 ? -0.099 -22.391 -11.422 1 92 119 PRO A N 1
ATOM 892 C CA . PRO A 1 119 ? 0.415 -23.219 -12.508 1 92 119 PRO A CA 1
ATOM 893 C C . PRO A 1 119 ? 1.021 -24.531 -12.016 1 92 119 PRO A C 1
ATOM 895 O O . PRO A 1 119 ? 1.582 -24.594 -10.914 1 92 119 PRO A O 1
ATOM 898 N N . ALA A 1 120 ? 0.816 -25.656 -12.789 1 81.88 120 ALA A N 1
ATOM 899 C CA . ALA A 1 120 ? 1.381 -26.953 -12.469 1 81.88 120 ALA A CA 1
ATOM 900 C C . ALA A 1 120 ? 2.906 -26.922 -12.516 1 81.88 120 ALA A C 1
ATOM 902 O O . ALA A 1 120 ? 3.492 -26.172 -13.289 1 81.88 120 ALA A O 1
ATOM 903 N N . ASP A 1 121 ? 3.555 -27.516 -11.492 1 66.56 121 ASP A N 1
ATOM 904 C CA . ASP A 1 121 ? 5.004 -27.672 -11.484 1 66.56 121 ASP A CA 1
ATOM 905 C C . ASP A 1 121 ? 5.52 -28.078 -12.867 1 66.56 121 ASP A C 1
ATOM 907 O O . ASP A 1 121 ? 4.969 -28.984 -13.492 1 66.56 121 ASP A O 1
ATOM 911 N N . GLY A 1 122 ? 6.477 -27.438 -13.57 1 57.72 122 GLY A N 1
ATOM 912 C CA . GLY A 1 122 ? 7.051 -27.875 -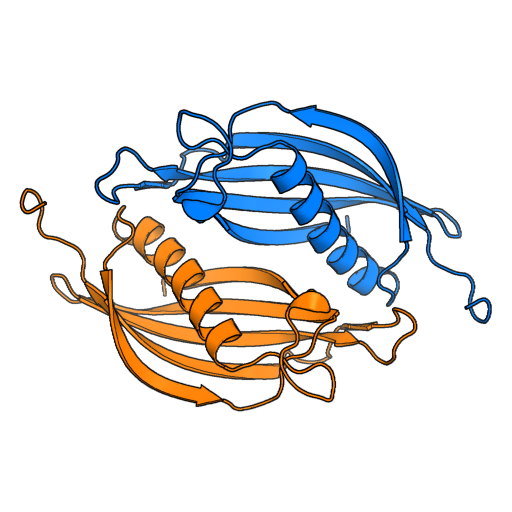14.836 1 57.72 122 GLY A CA 1
ATOM 913 C C . GLY A 1 122 ? 6.379 -27.25 -16.047 1 57.72 122 GLY A C 1
ATOM 914 O O . GLY A 1 122 ? 6.84 -27.406 -17.172 1 57.72 122 GLY A O 1
ATOM 915 N N . THR A 1 123 ? 5.082 -26.922 -15.891 1 50.28 123 THR A N 1
ATOM 916 C CA . THR A 1 123 ? 4.387 -26.469 -17.094 1 50.28 123 THR A CA 1
ATOM 917 C C . THR A 1 123 ? 4.613 -24.984 -17.312 1 50.28 123 THR A C 1
ATOM 919 O O . THR A 1 123 ? 3.9 -24.359 -18.109 1 50.28 123 THR A O 1
ATOM 922 N N . GLU A 1 124 ? 5.598 -24.406 -16.969 1 43.66 124 GLU A N 1
ATOM 923 C CA . GLU A 1 124 ? 5.734 -23.047 -17.484 1 43.66 124 GLU A CA 1
ATOM 924 C C . GLU A 1 124 ? 6.039 -23.031 -18.969 1 43.66 124 GLU A C 1
ATOM 926 O O . GLU A 1 124 ? 6.793 -23.875 -19.469 1 43.66 124 GLU A O 1
ATOM 931 N N . MET B 1 1 ? 4.609 3.949 20.688 1 77 1 MET B N 1
ATOM 932 C CA . MET B 1 1 ? 5 4.91 19.656 1 77 1 MET B CA 1
ATOM 933 C C . MET B 1 1 ? 4.082 4.809 18.438 1 77 1 MET B C 1
ATOM 935 O O . MET B 1 1 ? 3.594 3.725 18.109 1 77 1 MET B O 1
ATOM 939 N N . SER B 1 2 ? 3.545 6.07 17.984 1 95.19 2 SER B N 1
ATOM 940 C CA . SER B 1 2 ? 2.582 6.082 16.891 1 95.19 2 SER B CA 1
ATOM 941 C C . SER B 1 2 ? 3.244 5.703 15.562 1 95.19 2 SER B C 1
ATOM 943 O O . SER B 1 2 ? 4.289 6.25 15.211 1 95.19 2 SER B O 1
ATOM 945 N N . LYS B 1 3 ? 2.812 4.691 14.945 1 98.56 3 LYS B N 1
ATOM 946 C CA . LYS B 1 3 ? 3.367 4.324 13.641 1 98.56 3 LYS B CA 1
ATOM 947 C C . LYS B 1 3 ? 2.26 3.979 12.648 1 98.56 3 LYS B C 1
ATOM 949 O O . LYS B 1 3 ? 1.127 3.705 13.047 1 98.56 3 LYS B O 1
ATOM 954 N N . ALA B 1 4 ? 2.549 4.098 11.352 1 98.81 4 ALA B N 1
ATOM 955 C CA . ALA B 1 4 ? 1.732 3.645 10.227 1 98.81 4 ALA B CA 1
ATOM 956 C C . ALA B 1 4 ? 2.527 2.725 9.312 1 98.81 4 ALA B C 1
ATOM 958 O O . ALA B 1 4 ? 3.729 2.924 9.109 1 98.81 4 ALA B O 1
ATOM 959 N N . VAL B 1 5 ? 1.86 1.645 8.711 1 98.94 5 VAL B N 1
ATOM 960 C CA . VAL B 1 5 ? 2.52 0.712 7.805 1 98.94 5 VAL B CA 1
ATOM 961 C C . VAL B 1 5 ? 1.683 0.55 6.535 1 98.94 5 VAL B C 1
ATOM 963 O O . VAL B 1 5 ? 0.469 0.345 6.609 1 98.94 5 VAL B O 1
ATOM 966 N N . HIS B 1 6 ? 2.291 0.758 5.391 1 98.94 6 HIS B N 1
ATOM 967 C CA . HIS B 1 6 ? 1.745 0.405 4.086 1 98.94 6 HIS B CA 1
ATOM 968 C C . HIS B 1 6 ? 2.426 -0.837 3.523 1 98.94 6 HIS B C 1
ATOM 970 O O . HIS B 1 6 ? 3.646 -0.983 3.625 1 98.94 6 HIS B O 1
ATOM 976 N N . ARG B 1 7 ? 1.675 -1.73 2.98 1 98.94 7 ARG B N 1
ATOM 977 C CA . ARG B 1 7 ? 2.193 -2.896 2.271 1 98.94 7 ARG B CA 1
ATOM 978 C C . ARG B 1 7 ? 1.718 -2.914 0.823 1 98.94 7 ARG B C 1
ATOM 980 O O . ARG B 1 7 ? 0.564 -2.584 0.54 1 98.94 7 ARG B O 1
ATOM 987 N N . ARG B 1 8 ? 2.57 -3.273 -0.097 1 98.62 8 ARG B N 1
ATOM 988 C CA . ARG B 1 8 ? 2.135 -3.377 -1.485 1 98.62 8 ARG B CA 1
ATOM 989 C C . ARG B 1 8 ? 3.02 -4.344 -2.266 1 98.62 8 ARG B C 1
ATOM 991 O O . ARG B 1 8 ? 4.125 -4.672 -1.829 1 98.62 8 ARG B O 1
ATOM 998 N N . TYR B 1 9 ? 2.506 -4.891 -3.348 1 98.75 9 TYR B N 1
ATOM 999 C CA . TYR B 1 9 ? 3.246 -5.578 -4.402 1 98.75 9 TYR B CA 1
ATOM 1000 C C . TYR B 1 9 ? 3.943 -4.574 -5.316 1 98.75 9 TYR B C 1
ATOM 1002 O O . TYR B 1 9 ? 3.35 -3.57 -5.711 1 98.75 9 TYR B O 1
ATOM 1010 N N . VAL B 1 10 ? 5.199 -4.816 -5.633 1 98.5 10 VAL B N 1
ATOM 1011 C CA . VAL B 1 10 ? 5.941 -3.982 -6.57 1 98.5 10 VAL B CA 1
ATOM 1012 C C . VAL B 1 10 ? 5.75 -4.504 -7.992 1 98.5 10 VAL B C 1
ATOM 1014 O O . VAL B 1 10 ? 6.273 -5.562 -8.352 1 98.5 10 VAL B O 1
ATOM 1017 N N . ALA B 1 11 ? 5.121 -3.705 -8.727 1 97.31 11 ALA B N 1
ATOM 1018 C CA . ALA B 1 11 ? 4.902 -4.113 -10.117 1 97.31 11 ALA B CA 1
ATOM 1019 C C . ALA B 1 11 ? 6.219 -4.188 -10.875 1 97.31 11 ALA B C 1
ATOM 1021 O O . ALA B 1 11 ? 7.129 -3.389 -10.641 1 97.31 11 ALA B O 1
ATOM 1022 N N . PHE B 1 12 ? 6.289 -5.129 -11.883 1 95.81 12 PHE B N 1
ATOM 1023 C CA . PHE B 1 12 ? 7.48 -5.211 -12.719 1 95.81 12 PHE B CA 1
ATOM 1024 C C . PHE B 1 12 ? 7.668 -3.928 -13.516 1 95.81 12 PHE B C 1
ATOM 1026 O O . PHE B 1 12 ? 8.797 -3.541 -13.828 1 95.81 12 PHE B O 1
ATOM 1033 N N . SER B 1 13 ? 6.605 -3.234 -13.805 1 96.44 13 SER B N 1
ATOM 1034 C CA . SER B 1 13 ? 6.645 -1.995 -14.57 1 96.44 13 SER B CA 1
ATOM 1035 C C . SER B 1 13 ? 7.266 -0.861 -13.766 1 96.44 13 SER B C 1
ATOM 1037 O O . SER B 1 13 ? 7.602 0.189 -14.312 1 96.44 13 SER B O 1
ATOM 1039 N N . ASP B 1 14 ? 7.402 -1.002 -12.5 1 97.38 14 ASP B N 1
ATOM 1040 C CA . ASP B 1 14 ? 8.031 0.019 -11.664 1 97.38 14 ASP B CA 1
ATOM 1041 C C . ASP B 1 14 ? 9.547 -0.013 -11.805 1 97.38 14 ASP B C 1
ATOM 1043 O O . ASP B 1 14 ? 10.234 0.928 -11.398 1 97.38 14 ASP B O 1
ATOM 1047 N N . ALA B 1 15 ? 10.109 -1.1 -12.359 1 96.81 15 ALA B N 1
ATOM 1048 C CA . ALA B 1 15 ? 11.555 -1.216 -12.5 1 96.81 15 ALA B CA 1
ATOM 1049 C C . ALA B 1 15 ? 12.109 -0.116 -13.406 1 96.81 15 ALA B C 1
ATOM 1051 O O . ALA B 1 15 ? 11.5 0.228 -14.422 1 96.81 15 ALA B O 1
ATOM 1052 N N . HIS B 1 16 ? 13.297 0.397 -13.023 1 96.38 16 HIS B N 1
ATOM 1053 C CA . HIS B 1 16 ? 13.922 1.51 -13.727 1 96.38 16 HIS B CA 1
ATOM 1054 C C . HIS B 1 16 ? 15.273 1.104 -14.312 1 96.38 16 HIS B C 1
ATOM 1056 O O . HIS B 1 16 ? 15.672 1.592 -15.375 1 96.38 16 HIS B O 1
ATOM 1062 N N . TYR B 1 17 ? 15.922 0.216 -13.672 1 95.62 17 TYR B N 1
ATOM 1063 C CA . TYR B 1 17 ? 17.281 -0.165 -14.078 1 95.62 17 TYR B CA 1
ATOM 1064 C C . TYR B 1 17 ? 17.312 -1.622 -14.523 1 95.62 17 TYR B C 1
ATOM 1066 O O . TYR B 1 17 ? 16.391 -2.389 -14.25 1 95.62 17 TYR B O 1
ATOM 1074 N N . ALA B 1 18 ? 18.438 -1.896 -15.227 1 93.56 18 ALA B N 1
ATOM 1075 C CA . ALA B 1 18 ? 18.719 -3.301 -15.516 1 93.56 18 ALA B CA 1
ATOM 1076 C C . ALA B 1 18 ? 18.703 -4.137 -14.234 1 93.56 18 ALA B C 1
ATOM 1078 O O . ALA B 1 18 ? 18.969 -3.623 -13.148 1 93.56 18 ALA B O 1
ATOM 1079 N N . GLY B 1 19 ? 18.234 -5.406 -14.445 1 93.5 19 GLY B N 1
ATOM 1080 C CA . GLY B 1 19 ? 18.156 -6.285 -13.289 1 93.5 19 GLY B CA 1
ATOM 1081 C C . GLY B 1 19 ? 16.844 -6.176 -12.539 1 93.5 19 GLY B C 1
ATOM 1082 O O . GLY B 1 19 ? 16.734 -6.637 -11.398 1 93.5 19 GLY B O 1
ATOM 1083 N N . ASN B 1 20 ? 15.906 -5.453 -13.141 1 95.94 20 ASN B N 1
ATOM 1084 C CA . ASN B 1 20 ? 14.562 -5.34 -12.578 1 95.94 20 ASN B CA 1
ATOM 1085 C C . ASN B 1 20 ? 14.562 -4.52 -11.289 1 95.94 20 ASN B C 1
ATOM 1087 O O . ASN B 1 20 ? 13.797 -4.801 -10.367 1 95.94 20 ASN B O 1
ATOM 1091 N N . LEU B 1 21 ? 15.445 -3.514 -11.203 1 97.25 21 LEU B N 1
ATOM 1092 C CA . LEU B 1 21 ? 15.609 -2.699 -10 1 97.25 21 LEU B CA 1
ATOM 1093 C C . LEU B 1 21 ? 14.758 -1.435 -10.086 1 97.25 21 LEU B C 1
ATOM 1095 O O . LEU B 1 21 ? 14.695 -0.791 -11.141 1 97.25 21 LEU B O 1
ATOM 1099 N N . VAL B 1 22 ? 14.109 -1.105 -8.984 1 97.94 22 VAL B N 1
ATOM 1100 C CA . VAL B 1 22 ? 13.477 0.207 -8.914 1 97.94 22 VAL B CA 1
ATOM 1101 C C . VAL B 1 22 ? 14.508 1.263 -8.531 1 97.94 22 VAL B C 1
ATOM 1103 O O . VAL B 1 22 ? 15.609 0.93 -8.086 1 97.94 22 VAL B O 1
ATOM 1106 N N . ASP B 1 23 ? 14.219 2.506 -8.812 1 97.62 23 ASP B N 1
ATOM 1107 C CA . ASP B 1 23 ? 15.141 3.568 -8.422 1 97.62 23 ASP B CA 1
ATOM 1108 C C . ASP B 1 23 ? 14.836 4.062 -7.008 1 97.62 23 ASP B C 1
ATOM 1110 O O . ASP B 1 23 ? 13.867 3.627 -6.387 1 97.62 23 ASP B O 1
ATOM 1114 N N . GLY B 1 24 ? 15.719 4.902 -6.469 1 97 24 GLY B N 1
ATOM 1115 C CA . GLY B 1 24 ? 15.57 5.418 -5.117 1 97 24 GLY B CA 1
ATOM 1116 C C . GLY B 1 24 ? 14.312 6.242 -4.93 1 97 24 GLY B C 1
ATOM 1117 O O . GLY B 1 24 ? 13.75 6.281 -3.832 1 97 24 GLY B O 1
ATOM 1118 N N . ALA B 1 25 ? 13.891 6.918 -5.988 1 98.06 25 ALA B N 1
ATOM 1119 C CA . ALA B 1 25 ? 12.688 7.746 -5.922 1 98.06 25 ALA B CA 1
ATOM 1120 C C . ALA B 1 25 ? 11.461 6.91 -5.57 1 98.06 25 ALA B C 1
ATOM 1122 O O . ALA B 1 25 ? 10.508 7.414 -4.98 1 98.06 25 ALA B O 1
ATOM 1123 N N . PHE B 1 26 ? 11.445 5.645 -5.887 1 98.69 26 PHE B N 1
ATOM 1124 C CA . PHE B 1 26 ? 10.359 4.715 -5.582 1 98.69 26 PHE B CA 1
ATOM 1125 C C . PHE B 1 26 ? 10.109 4.652 -4.078 1 98.69 26 PHE B C 1
ATOM 1127 O O . PHE B 1 26 ? 8.969 4.816 -3.629 1 98.69 26 PHE B O 1
ATOM 1134 N N . ALA B 1 27 ? 11.141 4.5 -3.311 1 98.69 27 ALA B N 1
ATOM 1135 C CA . ALA B 1 27 ? 11.016 4.426 -1.857 1 98.69 27 ALA B CA 1
ATOM 1136 C C . ALA B 1 27 ? 10.547 5.758 -1.278 1 98.69 27 ALA B C 1
ATOM 1138 O O . ALA B 1 27 ? 9.719 5.789 -0.363 1 98.69 27 ALA B O 1
ATOM 1139 N N . LEU B 1 28 ? 11.055 6.785 -1.787 1 98.69 28 LEU B N 1
ATOM 1140 C CA . LEU B 1 28 ? 10.719 8.094 -1.243 1 98.69 28 LEU B CA 1
ATOM 1141 C C . LEU B 1 28 ? 9.258 8.43 -1.496 1 98.69 28 LEU B C 1
ATOM 1143 O O . LEU B 1 28 ? 8.617 9.094 -0.676 1 98.69 28 LEU B O 1
ATOM 1147 N N . LYS B 1 29 ? 8.734 7.996 -2.611 1 98.5 29 LYS B N 1
ATOM 1148 C CA . LYS B 1 29 ? 7.309 8.156 -2.854 1 98.5 29 LYS B CA 1
ATOM 1149 C C . LYS B 1 29 ? 6.484 7.402 -1.815 1 98.5 29 LYS B C 1
ATOM 1151 O O . LYS B 1 29 ? 5.516 7.941 -1.271 1 98.5 29 LYS B O 1
ATOM 1156 N N . LEU B 1 30 ? 6.848 6.195 -1.51 1 98.81 30 LEU B N 1
ATOM 1157 C CA . LEU B 1 30 ? 6.145 5.402 -0.509 1 98.81 30 LEU B CA 1
ATOM 1158 C C . LEU B 1 30 ? 6.254 6.047 0.87 1 98.81 30 LEU B C 1
ATOM 1160 O O . LEU B 1 30 ? 5.301 6.012 1.652 1 98.81 30 LEU B O 1
ATOM 1164 N N . PHE B 1 31 ? 7.402 6.637 1.201 1 98.88 31 PHE B N 1
ATOM 1165 C CA . PHE B 1 31 ? 7.586 7.328 2.471 1 98.88 31 PHE B CA 1
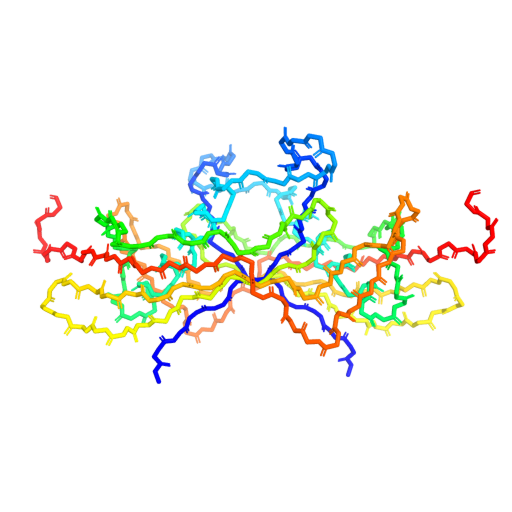ATOM 1166 C C . PHE B 1 31 ? 6.668 8.539 2.566 1 98.88 31 PHE B C 1
ATOM 1168 O O . PHE B 1 31 ? 6.117 8.828 3.631 1 98.88 31 PHE B O 1
ATOM 1175 N N . GLY B 1 32 ? 6.523 9.25 1.446 1 98.69 32 GLY B N 1
ATOM 1176 C CA . GLY B 1 32 ? 5.547 10.328 1.435 1 98.69 32 GLY B CA 1
ATOM 1177 C C . GLY B 1 32 ? 4.141 9.867 1.775 1 98.69 32 GLY B C 1
ATOM 1178 O O . GLY B 1 32 ? 3.459 10.484 2.594 1 98.69 32 GLY B O 1
ATOM 1179 N N . ASP B 1 33 ? 3.752 8.797 1.178 1 98.75 33 ASP B N 1
ATOM 1180 C CA . ASP B 1 33 ? 2.402 8.266 1.356 1 98.75 33 ASP B CA 1
ATOM 1181 C C . ASP B 1 33 ? 2.184 7.789 2.791 1 98.75 33 ASP B C 1
ATOM 1183 O O . ASP B 1 33 ? 1.195 8.156 3.428 1 98.75 33 ASP B O 1
ATOM 1187 N N . VAL B 1 34 ? 3.055 6.996 3.322 1 98.88 34 VAL B N 1
ATOM 1188 C CA . VAL B 1 34 ? 2.875 6.449 4.66 1 98.88 34 VAL B CA 1
ATOM 1189 C C . VAL B 1 34 ? 3.057 7.551 5.699 1 98.88 34 VAL B C 1
ATOM 1191 O O . VAL B 1 34 ? 2.395 7.551 6.742 1 98.88 34 VAL B O 1
ATOM 1194 N N . GLY B 1 35 ? 3.953 8.516 5.465 1 98.75 35 GLY B N 1
ATOM 1195 C CA . GLY B 1 35 ? 4.062 9.68 6.32 1 98.75 35 GLY B CA 1
ATOM 1196 C C . GLY B 1 35 ? 2.781 10.492 6.395 1 98.75 35 GLY B C 1
ATOM 1197 O O . GLY B 1 35 ? 2.393 10.953 7.465 1 98.75 35 GLY B O 1
ATOM 1198 N N . THR B 1 36 ? 2.176 10.648 5.207 1 98.44 36 THR B N 1
ATOM 1199 C CA . THR B 1 36 ? 0.892 11.336 5.156 1 98.44 36 THR B CA 1
ATOM 1200 C C . THR B 1 36 ? -0.152 10.594 5.984 1 98.44 36 THR B C 1
ATOM 1202 O O . THR B 1 36 ? -0.899 11.211 6.75 1 98.44 36 THR B O 1
ATOM 1205 N N . ASN B 1 37 ? -0.203 9.266 5.883 1 98.75 37 ASN B N 1
ATOM 1206 C CA . ASN B 1 37 ? -1.087 8.445 6.711 1 98.75 37 ASN B CA 1
ATOM 1207 C C . ASN B 1 37 ? -0.838 8.688 8.195 1 98.75 37 ASN B C 1
ATOM 1209 O O . ASN B 1 37 ? -1.778 8.922 8.961 1 98.75 37 ASN B O 1
ATOM 1213 N N . LEU B 1 38 ? 0.391 8.703 8.633 1 98.75 38 LEU B N 1
ATOM 1214 C CA . LEU B 1 38 ? 0.753 8.945 10.023 1 98.75 38 LEU B CA 1
ATOM 1215 C C . LEU B 1 38 ? 0.273 10.32 10.477 1 98.75 38 LEU B C 1
ATOM 1217 O O . LEU B 1 38 ? -0.311 10.461 11.555 1 98.75 38 LEU B O 1
ATOM 1221 N N . SER B 1 39 ? 0.508 11.328 9.656 1 98.06 39 SER B N 1
ATOM 1222 C CA . SER B 1 39 ? 0.112 12.703 9.961 1 98.06 39 SER B CA 1
ATOM 1223 C C . SER B 1 39 ? -1.396 12.805 10.172 1 98.06 39 SER B C 1
ATOM 1225 O O . SER B 1 39 ? -1.854 13.484 11.094 1 98.06 39 SER B O 1
ATOM 1227 N N . ILE B 1 40 ? -2.117 12.188 9.352 1 97.81 40 ILE B N 1
ATOM 1228 C CA . ILE B 1 40 ? -3.572 12.211 9.461 1 97.81 40 ILE B CA 1
ATOM 1229 C C . ILE B 1 40 ? -3.994 11.586 10.789 1 97.81 40 ILE B C 1
ATOM 1231 O O . ILE B 1 40 ? -4.828 12.148 11.508 1 97.81 40 ILE B O 1
ATOM 1235 N N . GLU B 1 41 ? -3.455 10.461 11.102 1 97.94 41 GLU B N 1
ATOM 1236 C CA . GLU B 1 41 ? -3.832 9.75 12.328 1 97.94 41 GLU B CA 1
ATOM 1237 C C . GLU B 1 41 ? -3.467 10.555 13.57 1 97.94 41 GLU B C 1
ATOM 1239 O O . GLU B 1 41 ? -4.199 10.539 14.562 1 97.94 41 GLU B O 1
ATOM 1244 N N . ILE B 1 42 ? -2.369 11.297 13.531 1 97.38 42 ILE B N 1
ATOM 1245 C CA . ILE B 1 42 ? -1.867 11.977 14.727 1 97.38 42 ILE B CA 1
ATOM 1246 C C . ILE B 1 42 ? -2.461 13.383 14.805 1 97.38 42 ILE B C 1
ATOM 1248 O O . ILE B 1 42 ? -2.789 13.859 15.898 1 97.38 42 ILE B O 1
ATOM 1252 N N . ASP B 1 43 ? -2.617 14.039 13.617 1 96.38 43 ASP B N 1
ATOM 1253 C CA . ASP B 1 43 ? -2.871 15.477 13.664 1 96.38 43 ASP B CA 1
ATOM 1254 C C . ASP B 1 43 ? -4.164 15.828 12.93 1 96.38 43 ASP B C 1
ATOM 1256 O O . ASP B 1 43 ? -4.586 16.984 12.93 1 96.38 43 ASP B O 1
ATOM 1260 N N . GLY B 1 44 ? -4.781 14.875 12.242 1 96.81 44 GLY B N 1
ATOM 1261 C CA . GLY B 1 44 ? -5.988 15.164 11.477 1 96.81 44 GLY B CA 1
ATOM 1262 C C . GLY B 1 44 ? -5.727 16.016 10.25 1 96.81 44 GLY B C 1
ATOM 1263 O O . GLY B 1 44 ? -6.605 16.75 9.797 1 96.81 44 GLY B O 1
ATOM 1264 N N . HIS B 1 45 ? -4.574 15.961 9.828 1 97.31 45 HIS B N 1
ATOM 1265 C CA . HIS B 1 45 ? -4.121 16.734 8.68 1 97.31 45 HIS B CA 1
ATOM 1266 C C . HIS B 1 45 ? -3.029 15.984 7.914 1 97.31 45 HIS B C 1
ATOM 1268 O O . HIS B 1 45 ? -2.199 15.305 8.516 1 97.31 45 HIS B O 1
ATOM 1274 N N . GLU B 1 46 ? -2.955 16.203 6.566 1 97.25 46 GLU B N 1
ATOM 1275 C CA . GLU B 1 46 ? -1.975 15.523 5.723 1 97.25 46 GLU B CA 1
ATOM 1276 C C . GLU B 1 46 ? -0.557 15.992 6.035 1 97.25 46 GLU B C 1
ATOM 1278 O O . GLU B 1 46 ? 0.414 15.289 5.754 1 97.25 46 GLU B O 1
ATOM 1283 N N . GLY B 1 47 ? -0.41 17.141 6.598 1 96.31 47 GLY B N 1
ATOM 1284 C CA . GLY B 1 47 ? 0.896 17.719 6.859 1 96.31 47 GLY B CA 1
ATOM 1285 C C . GLY B 1 47 ? 1.627 18.141 5.598 1 96.31 47 GLY B C 1
ATOM 1286 O O . GLY B 1 47 ? 1.123 17.953 4.488 1 96.31 47 GLY B O 1
ATOM 1287 N N . LEU B 1 48 ? 2.766 18.906 5.855 1 96.5 48 LEU B N 1
ATOM 1288 C CA . LEU B 1 48 ? 3.703 19.281 4.805 1 96.5 48 LEU B CA 1
ATOM 1289 C C . LEU B 1 48 ? 5.098 18.734 5.094 1 96.5 48 LEU B C 1
ATOM 1291 O O . LEU B 1 48 ? 5.68 19.031 6.141 1 96.5 48 LEU B O 1
ATOM 1295 N N . PHE B 1 49 ? 5.523 17.906 4.219 1 97.06 49 PHE B N 1
ATOM 1296 C CA . PHE B 1 49 ? 6.855 17.344 4.402 1 97.06 49 PHE B CA 1
ATOM 1297 C C . PHE B 1 49 ? 7.926 18.375 4.082 1 97.06 49 PHE B C 1
ATOM 1299 O O . PHE B 1 49 ? 7.938 18.953 2.99 1 97.06 49 PHE B O 1
ATOM 1306 N N . ALA B 1 50 ? 8.766 18.656 4.984 1 97.5 50 ALA B N 1
ATOM 1307 C CA . ALA B 1 50 ? 9.766 19.719 4.84 1 97.5 50 ALA B CA 1
ATOM 1308 C C . ALA B 1 50 ? 11.047 19.172 4.211 1 97.5 50 ALA B C 1
ATOM 1310 O O . ALA B 1 50 ? 11.766 19.891 3.52 1 97.5 50 ALA B O 1
ATOM 1311 N N . GLY B 1 51 ? 11.383 17.969 4.52 1 98.06 51 GLY B N 1
ATOM 1312 C CA . GLY B 1 51 ? 12.594 17.391 3.957 1 98.06 51 GLY B CA 1
ATOM 1313 C C . GLY B 1 51 ? 13.125 16.219 4.77 1 98.06 51 GLY B C 1
ATOM 1314 O O . GLY B 1 51 ? 12.508 15.805 5.746 1 98.06 51 GLY B O 1
ATOM 1315 N N . TYR B 1 52 ? 14.219 15.625 4.262 1 98.5 52 TYR B N 1
ATOM 1316 C CA . TYR B 1 52 ? 14.914 14.547 4.949 1 98.5 52 TYR B CA 1
ATOM 1317 C C . TYR B 1 52 ? 16.25 15.023 5.496 1 98.5 52 TYR B C 1
ATOM 1319 O O . TYR B 1 52 ? 16.969 15.789 4.836 1 98.5 52 TYR B O 1
ATOM 1327 N N . SER B 1 53 ? 16.562 14.547 6.695 1 98.62 53 SER B N 1
ATOM 1328 C CA . SER B 1 53 ? 17.906 14.789 7.219 1 98.62 53 SER B CA 1
ATOM 1329 C C . SER B 1 53 ? 18.859 13.664 6.844 1 98.62 53 SER B C 1
ATOM 1331 O O . SER B 1 53 ? 20.078 13.844 6.867 1 98.62 53 SER B O 1
ATOM 1333 N N . SER B 1 54 ? 18.344 12.516 6.527 1 98.75 54 SER B N 1
ATOM 1334 C CA . SER B 1 54 ? 19.141 11.391 6.051 1 98.75 54 SER B CA 1
ATOM 1335 C C . SER B 1 54 ? 18.297 10.438 5.203 1 98.75 54 SER B C 1
ATOM 1337 O O . SER B 1 54 ? 17.094 10.281 5.438 1 98.75 54 SER B O 1
ATOM 1339 N N . VAL B 1 55 ? 18.891 9.867 4.184 1 98.81 55 VAL B N 1
ATOM 1340 C CA . VAL B 1 55 ? 18.375 8.766 3.371 1 98.81 55 VAL B CA 1
ATOM 1341 C C . VAL B 1 55 ? 19.5 7.773 3.074 1 98.81 55 VAL B C 1
ATOM 1343 O O . VAL B 1 55 ? 20.562 8.156 2.594 1 98.81 55 VAL B O 1
ATOM 1346 N N . GLU B 1 56 ? 19.219 6.531 3.369 1 98.88 56 GLU B N 1
ATOM 1347 C CA . GLU B 1 56 ? 20.188 5.469 3.127 1 98.88 56 GLU B CA 1
ATOM 1348 C C . GLU B 1 56 ? 19.578 4.352 2.281 1 98.88 56 GLU B C 1
ATOM 1350 O O . GLU B 1 56 ? 18.578 3.754 2.662 1 98.88 56 GLU B O 1
ATOM 1355 N N . PHE B 1 57 ? 20.188 4.121 1.145 1 98.69 57 PHE B N 1
ATOM 1356 C CA . PHE B 1 57 ? 19.828 2.977 0.316 1 98.69 57 PHE B CA 1
ATOM 1357 C C . PHE B 1 57 ? 20.719 1.779 0.631 1 98.69 57 PHE B C 1
ATOM 1359 O O . PHE B 1 57 ? 21.906 1.786 0.324 1 98.69 57 PHE B O 1
ATOM 1366 N N . LEU B 1 58 ? 20.078 0.666 1.164 1 98.75 58 LEU B N 1
ATOM 1367 C CA . LEU B 1 58 ? 20.875 -0.362 1.835 1 98.75 58 LEU B CA 1
ATOM 1368 C C . LEU B 1 58 ? 20.828 -1.676 1.062 1 98.75 58 LEU B C 1
ATOM 1370 O O . LEU B 1 58 ? 21.703 -2.523 1.214 1 98.75 58 LEU B O 1
ATOM 1374 N N . ALA B 1 59 ? 19.812 -1.94 0.329 1 98.62 59 ALA B N 1
ATOM 1375 C CA . ALA B 1 59 ? 19.625 -3.164 -0.447 1 98.62 59 ALA B CA 1
ATOM 1376 C C . ALA B 1 59 ? 18.688 -2.928 -1.625 1 98.62 59 ALA B C 1
ATOM 1378 O O . ALA B 1 59 ? 17.875 -1.997 -1.603 1 98.62 59 ALA B O 1
ATOM 1379 N N . PRO B 1 60 ? 18.797 -3.727 -2.629 1 98.12 60 PRO B N 1
ATOM 1380 C CA . PRO B 1 60 ? 17.953 -3.504 -3.805 1 98.12 60 PRO B CA 1
ATOM 1381 C C . PRO B 1 60 ? 16.484 -3.875 -3.559 1 98.12 60 PRO B C 1
ATOM 1383 O O . PRO B 1 60 ? 16.203 -4.812 -2.807 1 98.12 60 PRO B O 1
ATOM 1386 N N . VAL B 1 61 ? 15.594 -3.125 -4.137 1 98.69 61 VAL B N 1
ATOM 1387 C CA . VAL B 1 61 ? 14.188 -3.475 -4.312 1 98.69 61 VAL B CA 1
ATOM 1388 C C . VAL B 1 61 ? 13.906 -3.795 -5.777 1 98.69 61 VAL B C 1
ATOM 1390 O O . VAL B 1 61 ? 14.398 -3.102 -6.672 1 98.69 61 VAL B O 1
ATOM 1393 N N . ARG B 1 62 ? 13.148 -4.867 -6.082 1 98.06 62 ARG B N 1
ATOM 1394 C CA . ARG B 1 62 ? 12.938 -5.355 -7.438 1 98.06 62 ARG B CA 1
ATOM 1395 C C . ARG B 1 62 ? 11.445 -5.449 -7.754 1 98.06 62 ARG B C 1
ATOM 1397 O O . ARG B 1 62 ? 10.625 -5.598 -6.848 1 98.06 62 ARG B O 1
ATOM 1404 N N . GLY B 1 63 ? 11.133 -5.285 -9.078 1 97.31 63 GLY B N 1
ATOM 1405 C CA . GLY B 1 63 ? 9.805 -5.727 -9.477 1 97.31 63 GLY B CA 1
ATOM 1406 C C . GLY B 1 63 ? 9.484 -7.141 -9.031 1 97.31 63 GLY B C 1
ATOM 1407 O O . GLY B 1 63 ? 10.328 -8.039 -9.148 1 97.31 63 GLY B O 1
ATOM 1408 N N . GLY B 1 64 ? 8.211 -7.316 -8.477 1 97.12 64 GLY B N 1
ATOM 1409 C CA . GLY B 1 64 ? 7.82 -8.633 -7.992 1 97.12 64 GLY B CA 1
ATOM 1410 C C . GLY B 1 64 ? 7.965 -8.781 -6.488 1 97.12 64 GLY B C 1
ATOM 1411 O O . GLY B 1 64 ? 7.465 -9.742 -5.902 1 97.12 64 GLY B 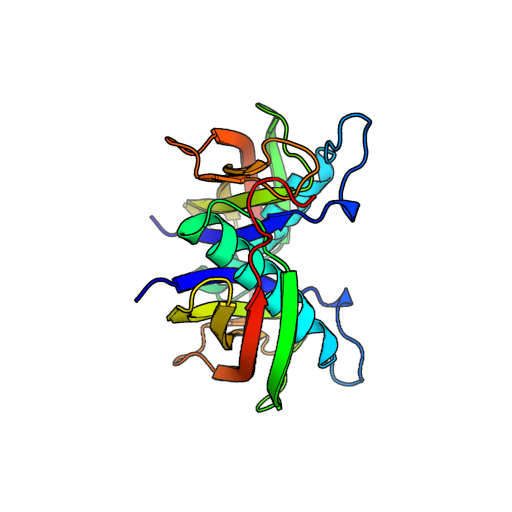O 1
ATOM 1412 N N . ASP B 1 65 ? 8.672 -7.879 -5.832 1 98.5 65 ASP B N 1
ATOM 1413 C CA . ASP B 1 65 ? 8.797 -7.898 -4.375 1 98.5 65 ASP B CA 1
ATOM 1414 C C . ASP B 1 65 ? 7.469 -7.547 -3.709 1 98.5 65 ASP B C 1
ATOM 1416 O O . ASP B 1 65 ? 6.633 -6.859 -4.297 1 98.5 65 ASP B O 1
ATOM 1420 N N . ILE B 1 66 ? 7.195 -8.023 -2.531 1 98.88 66 ILE B N 1
ATOM 1421 C CA . ILE B 1 66 ? 6.289 -7.406 -1.568 1 98.88 66 ILE B CA 1
ATOM 1422 C C . ILE B 1 66 ? 7.082 -6.559 -0.578 1 98.88 66 ILE B C 1
ATOM 1424 O O . ILE B 1 66 ? 8.078 -7.02 -0.015 1 98.88 66 ILE B O 1
ATOM 1428 N N . VAL B 1 67 ? 6.586 -5.293 -0.393 1 98.94 67 VAL B N 1
ATOM 1429 C CA . VAL B 1 67 ? 7.34 -4.426 0.508 1 98.94 67 VAL B CA 1
ATOM 1430 C C . VAL B 1 67 ? 6.398 -3.826 1.552 1 98.94 67 VAL B C 1
ATOM 1432 O O . VAL B 1 67 ? 5.191 -3.723 1.322 1 98.94 67 VAL B O 1
ATOM 1435 N N . GLU B 1 68 ? 7.004 -3.477 2.686 1 98.94 68 GLU B N 1
ATOM 1436 C CA . GLU B 1 68 ? 6.348 -2.689 3.725 1 98.94 68 GLU B CA 1
ATOM 1437 C C . GLU B 1 68 ? 7.086 -1.378 3.973 1 98.94 68 GLU B C 1
ATOM 1439 O O . GLU B 1 68 ? 8.289 -1.377 4.23 1 98.94 68 GLU B O 1
ATOM 1444 N N . ALA B 1 69 ? 6.406 -0.29 3.824 1 98.94 69 ALA B N 1
ATOM 1445 C CA . ALA B 1 69 ? 6.891 1.03 4.215 1 98.94 69 ALA B CA 1
ATOM 1446 C C . ALA B 1 69 ? 6.328 1.44 5.574 1 98.94 69 ALA B C 1
ATOM 1448 O O . ALA B 1 69 ? 5.109 1.479 5.762 1 98.94 69 ALA B O 1
ATOM 1449 N N . GLU B 1 70 ? 7.211 1.799 6.5 1 98.94 70 GLU B N 1
ATOM 1450 C CA . GLU B 1 70 ? 6.809 2.16 7.855 1 98.94 70 GLU B CA 1
ATOM 1451 C C . GLU B 1 70 ? 7.25 3.578 8.203 1 98.94 70 GLU B C 1
ATOM 1453 O O . GLU B 1 70 ? 8.375 3.975 7.902 1 98.94 70 GLU B O 1
ATOM 1458 N N . ALA B 1 71 ? 6.355 4.34 8.727 1 98.94 71 ALA B N 1
ATOM 1459 C CA . ALA B 1 71 ? 6.633 5.645 9.32 1 98.94 71 ALA B CA 1
ATOM 1460 C C . ALA B 1 71 ? 6.422 5.609 10.836 1 98.94 71 ALA B C 1
ATOM 1462 O O . ALA B 1 71 ? 5.363 5.188 11.312 1 98.94 71 ALA B O 1
ATOM 1463 N N . THR B 1 72 ? 7.387 6.094 11.609 1 98.94 72 THR B N 1
ATOM 1464 C CA . THR B 1 72 ? 7.324 6.121 13.07 1 98.94 72 THR B CA 1
ATOM 1465 C C . THR B 1 72 ? 7.625 7.52 13.602 1 98.94 72 THR B C 1
ATOM 1467 O O . THR B 1 72 ? 8.672 8.094 13.289 1 98.94 72 THR B O 1
ATOM 1470 N N . LEU B 1 73 ? 6.688 8.039 14.445 1 98.81 73 LEU B N 1
ATOM 1471 C CA . LEU B 1 73 ? 6.938 9.32 15.086 1 98.81 73 LEU B CA 1
ATOM 1472 C C . LEU B 1 73 ? 8.047 9.211 16.125 1 98.81 73 LEU B C 1
ATOM 1474 O O . LEU B 1 73 ? 7.965 8.383 17.031 1 98.81 73 LEU B O 1
ATOM 1478 N N . VAL B 1 74 ? 9.039 10.07 16 1 98.38 74 VAL B N 1
ATOM 1479 C CA . VAL B 1 74 ? 10.156 9.961 16.922 1 98.38 74 VAL B CA 1
ATOM 1480 C C . VAL B 1 74 ? 10.219 11.195 17.812 1 98.38 74 VAL B C 1
ATOM 1482 O O . VAL B 1 74 ? 10.758 11.148 18.922 1 98.38 74 VAL B O 1
ATOM 1485 N N . LYS B 1 75 ? 9.789 12.344 17.312 1 98.19 75 LYS B N 1
ATOM 1486 C CA . LYS B 1 75 ? 9.719 13.586 18.078 1 98.19 75 LYS B CA 1
ATOM 1487 C C . LYS B 1 75 ? 8.531 14.438 17.625 1 98.19 75 LYS B C 1
ATOM 1489 O O . LYS B 1 75 ? 8.273 14.57 16.422 1 98.19 75 LYS B O 1
ATOM 1494 N N . LYS B 1 76 ? 7.867 14.992 18.609 1 98 76 LYS B N 1
ATOM 1495 C CA . LYS B 1 76 ? 6.727 15.867 18.359 1 98 76 LYS B CA 1
ATOM 1496 C C . LYS B 1 76 ? 6.977 17.281 18.891 1 98 76 LYS B C 1
ATOM 1498 O O . LYS B 1 76 ? 6.992 17.484 20.109 1 98 76 LYS B O 1
ATOM 1503 N N . GLY B 1 77 ? 7.223 18.219 17.984 1 97.06 77 GLY B N 1
ATOM 1504 C CA . GLY B 1 77 ? 7.285 19.625 18.344 1 97.06 77 GLY B CA 1
ATOM 1505 C C . GLY B 1 77 ? 5.93 20.312 18.328 1 97.06 77 GLY B C 1
ATOM 1506 O O . GLY B 1 77 ? 4.895 19.641 18.344 1 97.06 77 GLY B O 1
ATOM 1507 N N . ASN B 1 78 ? 5.965 21.703 18.281 1 95.88 78 ASN B N 1
ATOM 1508 C CA . ASN B 1 78 ? 4.707 22.453 18.203 1 95.88 78 ASN B CA 1
ATOM 1509 C C . ASN B 1 78 ? 4.016 22.234 16.859 1 95.88 78 ASN B C 1
ATOM 1511 O O . ASN B 1 78 ? 2.861 21.797 16.812 1 95.88 78 ASN B O 1
ATOM 1515 N N . ARG B 1 79 ? 4.773 22.438 15.828 1 96.69 79 ARG B N 1
ATOM 1516 C CA . ARG B 1 79 ? 4.223 22.234 14.492 1 96.69 79 ARG B CA 1
ATOM 1517 C C . ARG B 1 79 ? 5.035 21.203 13.719 1 96.69 79 ARG B C 1
ATOM 1519 O O . ARG B 1 79 ? 4.66 20.812 12.609 1 96.69 79 ARG B O 1
ATOM 1526 N N . SER B 1 80 ? 6.137 20.797 14.312 1 97.75 80 SER B N 1
ATOM 1527 C CA . SER B 1 80 ? 7.039 19.906 13.594 1 97.75 80 SER B CA 1
ATOM 1528 C C . SER B 1 80 ? 6.891 18.469 14.078 1 97.75 80 SER B C 1
ATOM 1530 O O . SER B 1 80 ? 6.656 18.219 15.258 1 97.75 80 SER B O 1
ATOM 1532 N N . ARG B 1 81 ? 6.977 17.5 13.188 1 98.38 81 ARG B N 1
ATOM 1533 C CA . ARG B 1 81 ? 7.027 16.062 13.453 1 98.38 81 ARG B CA 1
ATOM 1534 C C . ARG B 1 81 ? 8.281 15.445 12.859 1 98.38 81 ARG B C 1
ATOM 1536 O O . ARG B 1 81 ? 8.508 15.516 11.648 1 98.38 81 ARG B O 1
ATOM 1543 N N . THR B 1 82 ? 9.141 14.867 13.664 1 98.88 82 THR B N 1
ATOM 1544 C CA . THR B 1 82 ? 10.258 14.055 13.188 1 98.88 82 THR B CA 1
ATOM 1545 C C . THR B 1 82 ? 9.844 12.594 13.055 1 98.88 82 THR B C 1
ATOM 1547 O O . THR B 1 82 ? 9.305 12.008 14 1 98.88 82 THR B O 1
ATOM 1550 N N . VAL B 1 83 ? 10.109 12.062 11.898 1 98.88 83 VAL B N 1
ATOM 1551 C CA . VAL B 1 83 ? 9.602 10.734 11.562 1 98.88 83 VAL B CA 1
ATOM 1552 C C . VAL B 1 83 ? 10.742 9.859 11.039 1 98.88 83 VAL B C 1
ATOM 1554 O O . VAL B 1 83 ? 11.5 10.281 10.164 1 98.88 83 VAL B O 1
ATOM 1557 N N . ASP B 1 84 ? 10.867 8.648 11.555 1 98.94 84 ASP B N 1
ATOM 1558 C CA . ASP B 1 84 ? 11.734 7.625 10.977 1 98.94 84 ASP B CA 1
ATOM 1559 C C . ASP B 1 84 ? 10.961 6.75 9.984 1 98.94 84 ASP B C 1
ATOM 1561 O O . ASP B 1 84 ? 9.82 6.363 10.25 1 98.94 84 ASP B O 1
ATOM 1565 N N . PHE B 1 85 ? 11.633 6.48 8.859 1 98.94 85 PHE B N 1
ATOM 1566 C CA . PHE B 1 85 ? 11.047 5.637 7.828 1 98.94 85 PHE B CA 1
ATOM 1567 C C . PHE B 1 85 ? 11.914 4.406 7.574 1 98.94 85 PHE B C 1
ATOM 1569 O O . PHE B 1 85 ? 13.141 4.496 7.582 1 98.94 85 PHE B O 1
ATOM 1576 N N . GLU B 1 86 ? 11.258 3.256 7.301 1 98.94 86 GLU B N 1
ATOM 1577 C CA . GLU B 1 86 ? 11.922 2.057 6.797 1 98.94 86 GLU B CA 1
ATOM 1578 C C . GLU B 1 86 ? 11.094 1.4 5.691 1 98.94 86 GLU B C 1
ATOM 1580 O O . GLU B 1 86 ? 9.875 1.29 5.801 1 98.94 86 GLU B O 1
ATOM 1585 N N . LEU B 1 87 ? 11.773 1.08 4.633 1 98.94 87 LEU B N 1
ATOM 1586 C CA . LEU B 1 87 ? 11.227 0.19 3.617 1 98.94 87 LEU B CA 1
ATOM 1587 C C . LEU B 1 87 ? 11.852 -1.198 3.715 1 98.94 87 LEU B C 1
ATOM 1589 O O . LEU B 1 87 ? 13.07 -1.341 3.648 1 98.94 87 LEU B O 1
ATOM 1593 N N . ARG B 1 88 ? 10.969 -2.232 3.822 1 98.94 88 ARG B N 1
ATOM 1594 C CA . ARG B 1 88 ? 11.453 -3.602 3.961 1 98.94 88 ARG B CA 1
ATOM 1595 C C . ARG B 1 88 ? 10.883 -4.496 2.865 1 98.94 88 ARG B C 1
ATOM 1597 O O . ARG B 1 88 ? 9.711 -4.379 2.502 1 98.94 88 ARG B O 1
ATOM 1604 N N . VAL B 1 89 ? 11.719 -5.363 2.369 1 98.94 89 VAL B N 1
ATOM 1605 C CA . VAL B 1 89 ? 11.258 -6.43 1.485 1 98.94 89 VAL B CA 1
ATOM 1606 C C . VAL B 1 89 ? 10.828 -7.637 2.312 1 98.94 89 VAL B C 1
ATOM 1608 O O . VAL B 1 89 ? 11.602 -8.164 3.113 1 98.94 89 VAL B O 1
ATOM 1611 N N . ILE B 1 90 ? 9.57 -8.109 2.023 1 98.81 90 ILE B N 1
ATOM 1612 C CA . ILE B 1 90 ? 9.062 -9.203 2.842 1 98.81 90 ILE B CA 1
ATOM 1613 C C . ILE B 1 90 ? 8.945 -10.477 1.997 1 98.81 90 ILE B C 1
ATOM 1615 O O . ILE B 1 90 ? 9 -11.586 2.525 1 98.81 90 ILE B O 1
ATOM 1619 N N . CYS B 1 91 ? 8.711 -10.352 0.666 1 98.75 91 CYS B N 1
ATOM 1620 C CA . CYS B 1 91 ? 8.742 -11.445 -0.299 1 98.75 91 CYS B CA 1
ATOM 1621 C C . CYS B 1 91 ? 9.578 -11.07 -1.52 1 98.75 91 CYS B C 1
ATOM 1623 O O . CYS B 1 91 ? 9.625 -9.898 -1.908 1 98.75 91 CYS B O 1
ATOM 1625 N N . ARG B 1 92 ? 10.133 -12.102 -2.113 1 97.81 92 ARG B N 1
ATOM 1626 C CA . ARG B 1 92 ? 10.977 -11.859 -3.279 1 97.81 92 ARG B CA 1
ATOM 1627 C C . ARG B 1 92 ? 10.844 -12.992 -4.293 1 97.81 92 ARG B C 1
ATOM 1629 O O . ARG B 1 92 ? 10.836 -14.164 -3.922 1 97.81 92 ARG B O 1
ATOM 1636 N N . GLY B 1 93 ? 10.828 -12.531 -5.496 1 94.19 93 GLY B N 1
ATOM 1637 C CA . GLY B 1 93 ? 10.805 -13.508 -6.574 1 94.19 93 GLY B CA 1
ATOM 1638 C C . GLY B 1 93 ? 12.094 -14.297 -6.68 1 94.19 93 GLY B C 1
ATOM 1639 O O . GLY B 1 93 ? 13.18 -13.773 -6.43 1 94.19 93 GLY B O 1
ATOM 1640 N N . SER B 1 94 ? 11.938 -15.516 -7.148 1 89.94 94 SER B N 1
ATOM 1641 C CA . SER B 1 94 ? 13.094 -16.391 -7.289 1 89.94 94 SER B CA 1
ATOM 1642 C C . SER B 1 94 ? 13.625 -16.391 -8.719 1 89.94 94 SER B C 1
ATOM 1644 O O . SER B 1 94 ? 14.82 -16.562 -8.945 1 89.94 94 SER B O 1
ATOM 1646 N N . ASP B 1 95 ? 12.688 -16.203 -9.555 1 85.44 95 ASP B N 1
ATOM 1647 C CA . ASP B 1 95 ? 13.023 -16.219 -10.977 1 85.44 95 ASP B CA 1
ATOM 1648 C C . ASP B 1 95 ? 11.938 -15.539 -11.805 1 85.44 95 ASP B C 1
ATOM 1650 O O . ASP B 1 95 ? 11.141 -14.766 -11.281 1 85.44 95 ASP B O 1
ATOM 1654 N N . ASP B 1 96 ? 11.945 -15.758 -13.094 1 85.38 96 ASP B N 1
ATOM 1655 C CA . ASP B 1 96 ? 11 -15.07 -13.969 1 85.38 96 ASP B CA 1
ATOM 1656 C C . ASP B 1 96 ? 9.758 -15.922 -14.219 1 85.38 96 ASP B C 1
ATOM 1658 O O . ASP B 1 96 ? 9 -15.656 -15.156 1 85.38 96 ASP B O 1
ATOM 1662 N N . THR B 1 97 ? 9.469 -16.922 -13.391 1 89.44 97 THR B N 1
ATOM 1663 C CA . THR B 1 97 ? 8.352 -17.828 -13.625 1 89.44 97 THR B CA 1
ATOM 1664 C C . THR B 1 97 ? 7.188 -17.5 -12.695 1 89.44 97 THR B C 1
ATOM 1666 O O . THR B 1 97 ? 6.164 -18.188 -12.695 1 89.44 97 THR B O 1
ATOM 1669 N N . GLY B 1 98 ? 7.301 -16.562 -11.898 1 93.56 98 GLY B N 1
ATOM 1670 C CA . GLY B 1 98 ? 6.262 -16.219 -10.945 1 93.56 98 GLY B CA 1
ATOM 1671 C C . GLY B 1 98 ? 6.5 -16.812 -9.57 1 93.56 98 GLY B C 1
ATOM 1672 O O . GLY B 1 98 ? 5.762 -16.531 -8.625 1 93.56 98 GLY B O 1
ATOM 1673 N N . ARG B 1 99 ? 7.477 -17.672 -9.453 1 96 99 ARG B N 1
ATOM 1674 C CA . ARG B 1 99 ? 7.832 -18.203 -8.141 1 96 99 ARG B CA 1
ATOM 1675 C C . ARG B 1 99 ? 8.383 -17.109 -7.238 1 96 99 ARG B C 1
ATOM 1677 O O . ARG B 1 99 ? 9.125 -16.234 -7.695 1 96 99 ARG B O 1
ATOM 1684 N N . SER B 1 100 ? 8.008 -17.172 -6.027 1 97.38 100 SER B N 1
ATOM 1685 C CA . SER B 1 100 ? 8.383 -16.188 -5.016 1 97.38 100 SER B CA 1
ATOM 1686 C C . SER B 1 100 ? 8.453 -16.828 -3.629 1 97.38 100 SER B C 1
ATOM 1688 O O . SER B 1 100 ? 7.914 -17.906 -3.406 1 97.38 100 SER B O 1
ATOM 1690 N N . GLN B 1 101 ? 9.109 -16.203 -2.73 1 96.88 101 GLN B N 1
ATOM 1691 C CA . GLN B 1 101 ? 9.234 -16.734 -1.378 1 96.88 101 GLN B CA 1
ATOM 1692 C C . GLN B 1 101 ? 9.086 -15.633 -0.334 1 96.88 101 GLN B C 1
ATOM 1694 O O . GLN B 1 101 ? 9.555 -14.516 -0.536 1 96.88 101 GLN B O 1
ATOM 1699 N N . VAL B 1 102 ? 8.43 -16 0.793 1 98.25 102 VAL B N 1
ATOM 1700 C CA . VAL B 1 102 ? 8.453 -15.148 1.975 1 98.25 102 VAL B CA 1
ATOM 1701 C C . VAL B 1 102 ? 9.844 -15.203 2.619 1 98.25 102 VAL B C 1
ATOM 1703 O O . VAL B 1 102 ? 10.359 -16.281 2.906 1 98.25 102 VAL B O 1
ATOM 1706 N N . LEU B 1 103 ? 10.383 -14.078 2.809 1 98.44 103 LEU B N 1
ATOM 1707 C CA . LEU B 1 103 ? 11.703 -14.055 3.416 1 98.44 103 LEU B CA 1
ATOM 1708 C C . LEU B 1 103 ? 11.641 -14.469 4.883 1 98.44 103 LEU B C 1
ATOM 1710 O O . LEU B 1 103 ? 10.688 -14.117 5.59 1 98.44 103 LEU B O 1
ATOM 1714 N N . GLU B 1 104 ? 12.688 -15.219 5.293 1 97.62 104 GLU B N 1
ATOM 1715 C CA . GLU B 1 104 ? 12.766 -15.641 6.688 1 97.62 104 GLU B CA 1
ATOM 1716 C C . GLU B 1 104 ? 12.711 -14.438 7.629 1 97.62 104 GLU B C 1
ATOM 1718 O O . GLU B 1 104 ? 12.047 -14.484 8.672 1 97.62 104 GLU B O 1
ATOM 1723 N N . SER B 1 105 ? 13.484 -13.43 7.27 1 98.25 105 SER B N 1
ATOM 1724 C CA . SER B 1 105 ? 13.43 -12.141 7.953 1 98.25 105 SER B CA 1
ATOM 1725 C C . SER B 1 105 ? 13.32 -10.992 6.953 1 98.25 105 SER B C 1
ATOM 1727 O O . SER B 1 105 ? 14.023 -10.977 5.938 1 98.25 105 SER B O 1
ATOM 1729 N N . PRO B 1 106 ? 12.461 -10.086 7.266 1 98.56 106 PRO B N 1
ATOM 1730 C CA . PRO B 1 106 ? 12.375 -8.938 6.359 1 98.56 106 PRO B CA 1
ATOM 1731 C C . PRO B 1 106 ? 13.734 -8.289 6.102 1 98.56 106 PRO B C 1
ATOM 1733 O O . PRO B 1 106 ? 14.555 -8.188 7.016 1 98.56 106 PRO B O 1
ATOM 1736 N N . LEU B 1 107 ? 13.977 -7.828 4.867 1 98.69 107 LEU B N 1
ATOM 1737 C CA . LEU B 1 107 ? 15.203 -7.152 4.465 1 98.69 107 LEU B CA 1
ATOM 1738 C C . LEU B 1 107 ? 15.008 -5.641 4.438 1 98.69 107 LEU B C 1
ATOM 1740 O O . LEU B 1 107 ? 14.25 -5.125 3.615 1 98.69 107 LEU B O 1
ATOM 1744 N N . VAL B 1 108 ? 15.695 -4.918 5.32 1 98.88 108 VAL B N 1
ATOM 1745 C CA . VAL B 1 108 ? 15.625 -3.459 5.289 1 98.88 108 VAL B CA 1
ATOM 1746 C C . VAL B 1 108 ? 16.344 -2.932 4.047 1 98.88 108 VAL B C 1
ATOM 1748 O O . VAL B 1 108 ? 17.547 -3.076 3.916 1 98.88 108 VAL B O 1
ATOM 1751 N N . ALA B 1 109 ? 15.617 -2.312 3.184 1 98.94 109 ALA B N 1
ATOM 1752 C CA . ALA B 1 109 ? 16.172 -1.867 1.909 1 98.94 109 ALA B CA 1
ATOM 1753 C C . ALA B 1 109 ? 16.5 -0.376 1.943 1 98.94 109 ALA B C 1
ATOM 1755 O O . ALA B 1 109 ? 17.453 0.074 1.301 1 98.94 109 ALA B O 1
ATOM 1756 N N . VAL B 1 110 ? 15.664 0.433 2.572 1 98.94 110 VAL B N 1
ATOM 1757 C CA . VAL B 1 110 ? 15.867 1.876 2.648 1 98.94 110 VAL B CA 1
ATOM 1758 C C . VAL B 1 110 ? 15.5 2.375 4.043 1 98.94 110 VAL B C 1
ATOM 1760 O O . VAL B 1 110 ? 14.5 1.941 4.621 1 98.94 110 VAL B O 1
ATOM 1763 N N . ARG B 1 111 ? 16.234 3.326 4.562 1 98.88 111 ARG B N 1
ATOM 1764 C CA . ARG B 1 111 ? 15.945 4.047 5.801 1 98.88 111 ARG B CA 1
ATOM 1765 C C . ARG B 1 111 ? 16.047 5.555 5.594 1 98.88 111 ARG B C 1
ATOM 1767 O O . ARG B 1 111 ? 16.859 6.023 4.793 1 98.88 111 ARG B O 1
ATOM 1774 N N . ALA B 1 112 ? 15.258 6.25 6.297 1 98.94 112 ALA B N 1
ATOM 1775 C CA . ALA B 1 112 ? 15.336 7.703 6.227 1 98.94 112 ALA B CA 1
ATOM 1776 C C . ALA B 1 112 ? 14.805 8.344 7.504 1 98.94 112 ALA B C 1
ATOM 1778 O O . ALA B 1 112 ? 14.047 7.719 8.25 1 98.94 112 ALA B O 1
ATOM 1779 N N . ARG B 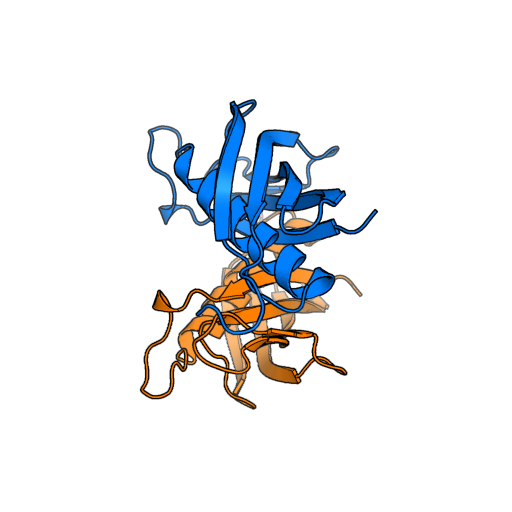1 113 ? 15.266 9.516 7.77 1 98.94 113 ARG B N 1
ATOM 1780 C CA . ARG B 1 113 ? 14.648 10.391 8.766 1 98.94 113 ARG B CA 1
ATOM 1781 C C . ARG B 1 113 ? 14.188 11.695 8.125 1 98.94 113 ARG B C 1
ATOM 1783 O O . ARG B 1 113 ? 14.961 12.375 7.449 1 98.94 113 ARG B O 1
ATOM 1790 N N . GLY B 1 114 ? 12.922 11.961 8.328 1 98.75 114 GLY B N 1
ATOM 1791 C CA . GLY B 1 114 ? 12.344 13.164 7.742 1 98.75 114 GLY B CA 1
ATOM 1792 C C . GLY B 1 114 ? 11.617 14.023 8.758 1 98.75 114 GLY B C 1
ATOM 1793 O O . GLY B 1 114 ? 11.445 13.625 9.914 1 98.75 114 GLY B O 1
ATOM 1794 N N . THR B 1 115 ? 11.242 15.227 8.258 1 98.62 115 THR B N 1
ATOM 1795 C CA . THR B 1 115 ? 10.469 16.156 9.078 1 98.62 115 THR B CA 1
ATOM 1796 C C . THR B 1 115 ? 9.234 16.641 8.32 1 98.62 115 THR B C 1
ATOM 1798 O O . THR B 1 115 ? 9.328 17.031 7.152 1 98.62 115 THR B O 1
ATOM 1801 N N . ALA B 1 116 ? 8.133 16.578 9 1 98.31 116 ALA B N 1
ATOM 1802 C CA . ALA B 1 116 ? 6.895 17.172 8.5 1 98.31 116 ALA B CA 1
ATOM 1803 C C . ALA B 1 116 ? 6.484 18.375 9.352 1 98.31 116 ALA B C 1
ATOM 1805 O O . ALA B 1 116 ? 6.84 18.453 10.531 1 98.31 116 ALA B O 1
ATOM 1806 N N . VAL B 1 117 ? 5.664 19.312 8.719 1 97.88 117 VAL B N 1
ATOM 1807 C CA . VAL B 1 117 ? 5.16 20.484 9.414 1 97.88 117 VAL B CA 1
ATOM 1808 C C . VAL B 1 117 ? 3.637 20.531 9.312 1 97.88 117 VAL B C 1
ATOM 1810 O O . VAL B 1 117 ? 3.072 20.312 8.242 1 97.88 117 VAL B O 1
ATOM 1813 N N . ILE B 1 118 ? 2.967 20.766 10.414 1 94.62 118 ILE B N 1
ATOM 1814 C CA . ILE B 1 118 ? 1.517 20.938 10.445 1 94.62 118 ILE B CA 1
ATOM 1815 C C . ILE B 1 118 ? 1.164 22.406 10.312 1 94.62 118 ILE B C 1
ATOM 1817 O O . ILE B 1 118 ? 1.611 23.234 11.109 1 94.62 118 ILE B O 1
ATOM 1821 N N . PRO B 1 119 ? 0.379 22.734 9.312 1 92.06 119 PRO B N 1
ATOM 1822 C CA . PRO B 1 119 ? 0.008 24.141 9.148 1 92.06 119 PRO B CA 1
ATOM 1823 C C . PRO B 1 119 ? -0.799 24.672 10.328 1 92.06 119 PRO B C 1
ATOM 1825 O O . PRO B 1 119 ? -1.557 23.938 10.953 1 92.06 119 PRO B O 1
ATOM 1828 N N . ALA B 1 120 ? -0.546 25.984 10.711 1 81.69 120 ALA B N 1
ATOM 1829 C CA . ALA B 1 120 ? -1.272 26.641 11.797 1 81.69 120 ALA B CA 1
ATOM 1830 C C . ALA B 1 120 ? -2.754 26.766 11.461 1 81.69 120 ALA B C 1
ATOM 1832 O O . ALA B 1 120 ? -3.125 26.891 10.289 1 81.69 120 ALA B O 1
ATOM 1833 N N . ASP B 1 121 ? -3.594 26.469 12.422 1 67.06 121 ASP B N 1
ATOM 1834 C CA . ASP B 1 121 ? -5.031 26.688 12.281 1 67.06 121 ASP B CA 1
ATOM 1835 C C . ASP B 1 121 ? -5.316 28.047 11.625 1 67.06 121 ASP B C 1
ATOM 1837 O O . ASP B 1 121 ? -4.734 29.062 12 1 67.06 121 ASP B O 1
ATOM 1841 N N . GLY B 1 122 ? -6.043 28.25 10.523 1 57.88 122 GLY B N 1
ATOM 1842 C CA . GLY B 1 122 ? -6.414 29.531 9.961 1 57.88 122 GLY B CA 1
ATOM 1843 C C . GLY B 1 122 ? -5.492 29.984 8.844 1 57.88 122 GLY B C 1
ATOM 1844 O O . GLY B 1 122 ? -5.754 30.984 8.188 1 57.88 122 GLY B O 1
ATOM 1845 N N . THR B 1 123 ? -4.203 29.547 8.914 1 49.97 123 THR B N 1
ATOM 1846 C CA . THR B 1 123 ? -3.277 30.094 7.93 1 49.97 123 THR B CA 1
ATOM 1847 C C . THR B 1 123 ? -3.361 29.328 6.617 1 49.97 123 THR B C 1
ATOM 1849 O O . THR B 1 123 ? -2.416 29.328 5.824 1 49.97 123 THR B O 1
ATOM 1852 N N . GLU B 1 124 ? -4.336 28.812 6.211 1 43.12 124 GLU B N 1
ATOM 1853 C CA . GLU B 1 124 ? -4.301 28.328 4.832 1 43.12 124 GLU B CA 1
ATOM 1854 C C . GLU B 1 124 ? -4.238 29.5 3.846 1 43.12 124 GLU B C 1
ATOM 1856 O O . GLU B 1 124 ? -4.938 30.5 4.016 1 43.12 124 GLU B O 1
#

Solvent-accessible surface area (backbone atoms only — not comparable to full-atom values): 12898 Å² total; per-residue (Å²): 127,65,66,31,71,24,32,47,58,35,50,62,82,61,33,71,42,86,89,41,22,45,53,72,67,58,56,54,52,47,48,51,36,25,41,27,53,38,29,22,72,75,70,34,22,40,56,40,78,74,49,67,85,46,78,45,85,70,46,89,54,41,38,55,20,31,37,37,34,37,26,32,60,74,44,79,58,96,46,40,36,34,32,41,36,41,33,28,39,43,28,40,52,76,56,95,80,44,35,27,40,68,47,94,60,67,42,70,21,34,40,35,34,33,35,32,35,49,79,61,88,86,65,121,128,65,64,29,72,24,32,48,57,35,52,62,82,61,32,70,43,85,89,41,22,43,53,73,66,58,58,53,52,48,49,52,36,25,41,28,53,37,29,22,73,75,69,35,23,40,55,42,78,74,47,67,85,44,75,45,86,70,46,88,54,41,39,54,21,29,36,38,33,35,26,31,60,73,45,79,58,94,45,40,34,34,32,42,35,40,32,27,40,41,28,41,53,76,57,96,80,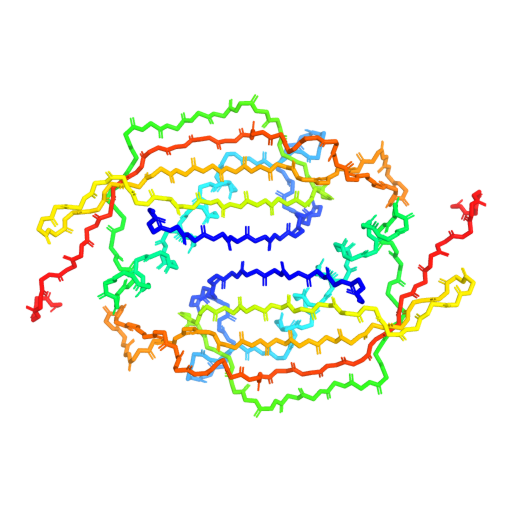44,36,26,40,67,48,94,61,66,41,69,21,33,40,34,34,33,35,32,35,48,79,62,88,87,67,120

Foldseek 3Di:
DQKFKDKDAAALVQADDPPQFHDPVVLVVVQLVRQLVSCCVVPVGSFAWPWWPDKDFDATDGHGWMKMKMWDFDDDDPFKTKIKIWIWTQKDADDDPNHIDGDPDIHTGMITITMTGHDDDPPD/DQKFKDKDAAALVQADDPPQFHDPVVLVVVQLVRQLVSCCVVPVGSFAWDWWPDKDFDATDGHGWMKMKMWDFDDDDPFKTKIKIWIWTQKDADDDPNHIDGDPDIHTGMITITMTGHDDDPPD

Secondary structure (DSSP, 8-state):
--EEEEEEE--GGG--BTTTBPPHHHHHHHHHHHHHHHHHHHHSB--EEEEEEEEEE-S--BTT-EEEEEEEEEEE-SSEEEEEEEEEEEEEE-STTSBEEEEEEEEEEEEEEEEEEPPPTT--/--EEEEEEE--GGG--BTTTBPPHHHHHHHHHHHHHHHHHHHHSB--EEEEEEEEEE-S--BTT-EEEEEEEEEEE-SSEEEEEEEEEEEEEE-STTSBEEEEEEEEEEEEEEEEEEPPPTT--

Nearest PDB structures (foldseek):
  4mtu-assembly1_A  TM=9.669E-01  e=8.472E-12  Anaerotignum propionicum
  5egl-assembly1_B-2  TM=8.834E-01  e=4.428E-08  Staphylococcus aureus subsp. aureus Mu50
  2eis-assembly1_A  TM=8.853E-01  e=9.239E-07  Thermus thermophilus HB8
  3bjk-assembly1_F  TM=8.634E-01  e=1.152E-06  Haemophilus influenzae Rd KW20
  3bjk-assembly1_D  TM=8.545E-01  e=1.696E-06  Haemophilus influenzae Rd KW20

Organism: NCBI:txid1990687

pLDDT: mean 95.83, std 8.36, range [43.12, 98.94]

Radius of gyration: 18.6 Å; Cα contacts (8 Å, |Δi|>4): 622; chains: 2; bounding box: 42×59×37 Å

Sequence (248 aa):
MSKAVHRRYVAFSDAHYAGNLVDGAFALKLFGDVGTNLSIEIDGHEGLFAGYSSVEFLAPVRGGDIVEAEATLVKKGNRSRTVDFELRVICRGSDDTGRSQVLESPLVAVRARGTAVIPADGTEMSKAVHRRYVAFSDAHYAGNLVDGAFALKLFGDVGTNLSIEIDGHEGLFAGYSSVEFLAPVRGGDIVEAEATLVKKGNRSRTVDFELRVICRGSDDTGRSQVLESPLVAVRARGTAVIPADGTE